Protein AF-A0A5B7C9L8-F1 (afdb_monomer_lite)

Sequence (318 aa):
QGFSAQNIRALCDVGNSTKKGFGAGYIGKKGIGFKSVFRVTDSPEIHSNGFHVKFDINAGQIGFVLPTIVPPCDIDLFGKLASVDSDQLDTNCWNTCIVLPFRSKLSERSAMNSIISMFSDLHPSLLLFLHRLQCIKFRNMLDNSLIIMRKEIVGDGITKVSLGEEKMTWFVASQKLQADVIRPDVQTTEISIAFTLQEFNGAYIPHLDQQPVFAFLPLRTYGLKFILQGDFVLPSSREEVDGDSPWNQWLLSQFPDLFVSAERSFCALSCFKENPGKAVAAFLSFVPLVREVHGFFSSLPRMIISKLRMSHCLLLEG

Foldseek 3Di:
DWDDPVCVVLLFDQQCDPPLDFAEQDDPNRSCVVVVLCVFAQWKWKAAPNQTWIFHPVPDDPPTTDTDHDDHDPQVVVVVLQDDPPPPPCPDRDRMDMDGDGDPVCVPPVNVVVVVVVVVPPDLCLCVPPPPDFKDWDADPVVRDIWIWGWDDPDLQWIWIDTPPDIWIKRKFKDKDQCCVPDVRYGIWMKMKIFTWDADPNDTAGDQDFDAEDCSGGADTFLASIYIYTVFDADPVSNDGDLVDPVNVVVLLCVLVRLVVSLVSQLPDPNCPVPSVVSNVRSCSRQGDLPSGDDSNSCNSVSNVVSQVVPPDDDPDD

pLDDT: mean 81.37, std 14.24, range [29.61, 96.88]

Organism: Davidia involucrata (NCBI:txid16924)

InterPro domains:
  IPR036890 Histidine kinase/HSP90-like ATPase superfamily [G3DSA:3.30.565.10] (1-123)
  IPR036890 Histidine kinase/HSP90-like ATPase superfamily [SSF55874] (2-117)
  IPR052957 Auxin-regulated embryogenesis mediator [PTHR32387] (1-317)

Secondary structure (DSSP, 8-state):
----HHHHHHHHSTT--S---SSB--TTTTS-TGGGGGGTBSS-EEEETTEEEEE-SSSS-TT--PEEE-PPP-HHHHHHHH--TT-TT-----SEEEE-PBPTTT-SHHHHHHHHHHHHT--GGGGTT-SS--EEEEE-TTT--EEEEEEEEEETTEEEEEETTEEEEEEEEEEEEE-TTT-TT-SEEEEEEEEEEEEETTEEEE-----EEEESEEEEE-S-SSEEE------TT-SS--TT-HHHHHHHHHHHHHHHHHHHHHHTSGGGTT-HHHHHHHHHTTPPPTTT--GGGTTHHHHHHHHHHHS--S----

Radius of gyration: 22.66 Å; chains: 1; bounding box: 52×44×74 Å

Structure (mmCIF, N/CA/C/O backbone):
data_AF-A0A5B7C9L8-F1
#
_entry.id   AF-A0A5B7C9L8-F1
#
loop_
_atom_site.group_PDB
_atom_site.id
_atom_site.type_symbol
_atom_site.label_atom_id
_atom_site.label_alt_id
_atom_site.label_comp_id
_atom_site.label_asym_id
_atom_site.label_entity_id
_atom_site.label_seq_id
_atom_site.pdbx_PDB_ins_code
_atom_site.Cartn_x
_atom_site.Cartn_y
_atom_site.Cartn_z
_atom_site.occupancy
_atom_site.B_iso_or_equiv
_atom_site.auth_seq_id
_atom_site.auth_comp_id
_atom_site.auth_asym_id
_atom_site.auth_atom_id
_atom_site.pdbx_PDB_model_num
ATOM 1 N N . GLN A 1 1 ? 16.876 -8.917 -3.491 1.00 73.81 1 GLN A N 1
ATOM 2 C CA . GLN A 1 1 ? 16.843 -10.001 -4.503 1.00 73.81 1 GLN A CA 1
ATOM 3 C C . GLN A 1 1 ? 16.890 -9.361 -5.877 1.00 73.81 1 GLN A C 1
ATOM 5 O O . GLN A 1 1 ? 16.221 -8.353 -6.064 1.00 73.81 1 GLN A O 1
ATOM 10 N N . GLY A 1 2 ? 17.702 -9.900 -6.786 1.00 82.62 2 GLY A N 1
ATOM 11 C CA . GLY A 1 2 ? 17.741 -9.460 -8.182 1.00 82.62 2 GLY A CA 1
ATOM 12 C C . GLY A 1 2 ? 16.798 -10.266 -9.076 1.00 82.62 2 GLY A C 1
ATOM 13 O O . GLY A 1 2 ? 16.171 -11.224 -8.618 1.00 82.62 2 GLY A O 1
ATOM 14 N N . PHE A 1 3 ? 16.711 -9.886 -10.347 1.00 86.12 3 PHE A N 1
ATOM 15 C CA . PHE A 1 3 ? 15.935 -10.591 -11.360 1.00 86.12 3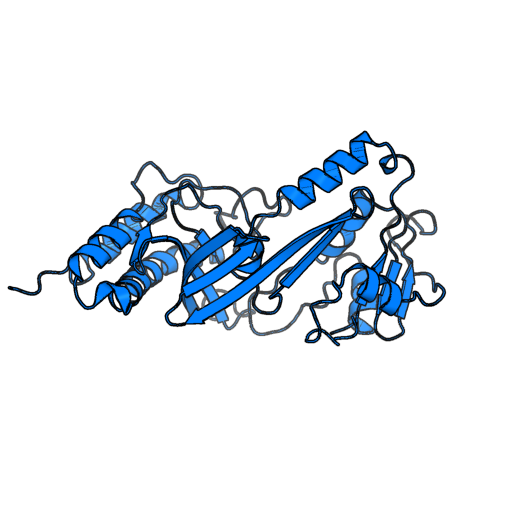 PHE A CA 1
ATOM 16 C C . PHE A 1 3 ? 16.523 -11.977 -11.646 1.00 86.12 3 PHE A C 1
ATOM 18 O O . PHE A 1 3 ? 17.737 -12.175 -11.706 1.00 86.12 3 PHE A O 1
ATOM 25 N N . SER A 1 4 ? 15.633 -12.947 -11.843 1.00 88.06 4 SER A N 1
ATOM 26 C CA . SER A 1 4 ? 15.954 -14.250 -12.428 1.00 88.06 4 SER A CA 1
ATOM 27 C C . SER A 1 4 ? 15.655 -14.260 -13.930 1.00 88.06 4 SER A C 1
ATOM 29 O O . SER A 1 4 ? 14.886 -13.433 -14.427 1.00 88.06 4 SER A O 1
ATOM 31 N N . ALA A 1 5 ? 16.165 -15.265 -14.648 1.00 85.31 5 ALA A N 1
ATOM 32 C CA . ALA A 1 5 ? 15.839 -15.472 -16.061 1.00 85.31 5 ALA A CA 1
ATOM 33 C C . ALA A 1 5 ? 14.322 -15.582 -16.311 1.00 85.31 5 ALA A C 1
ATOM 35 O O . ALA A 1 5 ? 13.818 -15.085 -17.315 1.00 85.31 5 ALA A O 1
ATOM 36 N N . GLN A 1 6 ? 13.576 -16.201 -15.387 1.00 83.25 6 GLN A N 1
ATOM 37 C CA . GLN A 1 6 ? 12.117 -16.277 -15.481 1.00 83.25 6 GLN A CA 1
ATOM 38 C C . GLN A 1 6 ? 11.476 -14.888 -15.373 1.00 83.25 6 GLN A C 1
ATOM 40 O O . GLN A 1 6 ? 10.573 -14.581 -16.147 1.00 83.25 6 GLN A O 1
ATOM 45 N N . ASN A 1 7 ? 11.965 -14.028 -14.468 1.00 83.62 7 ASN A N 1
ATOM 46 C CA . ASN A 1 7 ? 11.449 -12.663 -14.327 1.00 83.62 7 ASN A CA 1
ATOM 47 C C . ASN A 1 7 ? 11.675 -11.833 -15.591 1.00 83.62 7 ASN A C 1
ATOM 49 O O . ASN A 1 7 ? 10.756 -11.145 -16.021 1.00 83.62 7 ASN A O 1
ATOM 53 N N . ILE A 1 8 ? 12.862 -11.928 -16.202 1.00 82.25 8 ILE A N 1
ATOM 54 C CA . ILE A 1 8 ? 13.170 -11.219 -17.452 1.00 82.25 8 ILE A CA 1
ATOM 55 C C . ILE A 1 8 ? 12.251 -11.687 -18.588 1.00 82.25 8 ILE A C 1
ATOM 57 O O . ILE A 1 8 ? 11.684 -10.851 -19.287 1.00 82.25 8 ILE A O 1
ATOM 61 N N . ARG A 1 9 ? 12.018 -13.000 -18.734 1.00 79.25 9 ARG A N 1
ATOM 62 C CA . ARG A 1 9 ? 11.077 -13.525 -19.744 1.00 79.25 9 ARG A CA 1
ATOM 63 C C . ARG A 1 9 ? 9.657 -12.991 -19.546 1.00 79.25 9 ARG A C 1
ATOM 65 O O . ARG A 1 9 ? 9.056 -12.513 -20.498 1.00 79.25 9 ARG A O 1
ATOM 72 N N . ALA A 1 10 ? 9.156 -12.966 -18.311 1.00 77.56 10 ALA A N 1
ATOM 73 C CA . ALA A 1 10 ? 7.825 -12.422 -18.029 1.00 77.56 10 ALA A CA 1
ATOM 74 C C . ALA A 1 10 ? 7.684 -10.916 -18.291 1.00 77.56 10 ALA A C 1
ATOM 76 O O . ALA A 1 10 ? 6.571 -10.448 -18.510 1.00 77.56 10 ALA A O 1
ATOM 77 N N . LEU A 1 11 ? 8.775 -10.142 -18.281 1.00 76.06 11 LEU A N 1
ATOM 78 C CA . LEU A 1 11 ? 8.722 -8.744 -18.720 1.00 76.06 11 LEU A CA 1
ATOM 79 C C . LEU A 1 11 ? 8.528 -8.610 -20.236 1.00 76.06 11 LEU A C 1
ATOM 81 O O . LEU A 1 11 ? 7.930 -7.632 -20.682 1.00 76.06 11 LEU A O 1
ATOM 85 N N . CYS A 1 12 ? 9.018 -9.584 -21.006 1.00 70.25 12 CYS A N 1
ATOM 86 C CA . CYS A 1 12 ? 8.913 -9.615 -22.465 1.00 70.25 12 CYS A CA 1
ATOM 87 C C . CYS A 1 12 ? 7.528 -10.097 -22.929 1.00 70.25 12 CYS A C 1
ATOM 89 O O . CYS A 1 12 ? 7.045 -9.683 -23.982 1.00 70.25 12 CYS A O 1
ATOM 91 N N . ASP A 1 13 ? 6.867 -10.941 -22.133 1.00 64.88 13 ASP A N 1
ATOM 92 C CA . ASP A 1 13 ? 5.565 -11.508 -22.473 1.00 64.88 13 ASP A CA 1
ATOM 93 C C . ASP A 1 13 ? 4.413 -10.525 -22.202 1.00 64.88 13 ASP A C 1
ATOM 95 O O . ASP A 1 13 ? 4.201 -10.014 -21.096 1.00 64.88 13 ASP A O 1
ATOM 99 N N . VAL A 1 14 ? 3.568 -10.293 -23.207 1.00 53.78 14 VAL A N 1
ATOM 100 C CA . VAL A 1 14 ? 2.310 -9.566 -23.015 1.00 53.78 14 VAL A CA 1
ATOM 101 C C . VAL A 1 14 ? 1.311 -10.475 -22.293 1.00 53.78 14 VAL A C 1
ATOM 103 O O . VAL A 1 14 ? 0.757 -11.395 -22.878 1.00 53.78 14 VAL A O 1
ATOM 106 N N . GLY A 1 15 ? 1.058 -10.199 -21.009 1.00 48.59 15 GLY A N 1
ATOM 107 C CA . GLY A 1 15 ? -0.026 -10.834 -20.247 1.00 48.59 15 GLY A CA 1
ATOM 108 C C . GLY A 1 15 ? 0.375 -12.014 -19.351 1.00 48.59 15 GLY A C 1
ATOM 109 O O . GLY A 1 15 ? -0.497 -12.573 -18.689 1.00 48.59 15 GLY A O 1
ATOM 110 N N . ASN A 1 16 ? 1.665 -12.360 -19.246 1.00 45.03 16 ASN A N 1
ATOM 111 C CA . ASN A 1 16 ? 2.152 -13.384 -18.312 1.00 45.03 16 ASN A CA 1
ATOM 112 C C . ASN A 1 16 ? 2.981 -12.767 -17.174 1.00 45.03 16 ASN A C 1
ATOM 114 O O . ASN A 1 16 ? 4.110 -12.337 -17.355 1.00 45.03 16 ASN A O 1
ATOM 118 N N . SER A 1 17 ? 2.423 -12.755 -15.961 1.00 47.66 17 SER A N 1
ATOM 119 C CA . SER A 1 17 ? 3.158 -12.428 -14.732 1.00 47.66 17 SER A CA 1
ATOM 120 C C . SER A 1 17 ? 3.788 -13.693 -14.140 1.00 47.66 17 SER A C 1
ATOM 122 O O . SER A 1 17 ? 3.088 -14.686 -13.945 1.00 47.66 17 SER A O 1
ATOM 124 N N . THR A 1 18 ? 5.077 -13.660 -13.769 1.00 45.97 18 THR A N 1
ATOM 125 C CA . THR A 1 18 ? 5.741 -14.756 -13.021 1.00 45.97 18 THR A CA 1
ATOM 126 C C . THR A 1 18 ? 5.216 -14.939 -11.600 1.00 45.97 18 THR A C 1
ATOM 128 O O . THR A 1 18 ? 5.595 -15.890 -10.930 1.00 45.97 18 THR A O 1
ATOM 131 N N . LYS A 1 19 ? 4.333 -14.060 -11.111 1.00 50.62 19 LYS A N 1
ATOM 132 C CA . LYS A 1 19 ? 3.718 -14.188 -9.779 1.00 50.62 19 LYS A CA 1
ATOM 133 C C . LYS A 1 19 ? 2.527 -15.159 -9.756 1.00 50.62 19 LYS A C 1
ATOM 135 O O . LYS A 1 19 ? 1.613 -14.992 -8.956 1.00 50.62 19 LYS A O 1
ATOM 140 N N . LYS A 1 20 ? 2.526 -16.174 -10.626 1.00 42.56 20 LYS A N 1
ATOM 141 C CA . LYS A 1 20 ? 1.630 -17.337 -10.534 1.00 42.56 20 LYS A CA 1
ATOM 142 C C . LYS A 1 20 ? 2.209 -18.311 -9.496 1.00 42.56 20 LYS A C 1
ATOM 144 O O . LYS A 1 20 ? 2.759 -19.345 -9.853 1.00 42.56 20 LYS A O 1
ATOM 149 N N . GLY A 1 21 ? 2.178 -17.921 -8.224 1.00 41.84 21 GLY A N 1
ATOM 150 C CA . GLY A 1 21 ? 2.520 -18.786 -7.093 1.00 41.84 21 GLY A CA 1
ATOM 151 C C . GLY A 1 21 ? 1.255 -19.194 -6.345 1.00 41.84 21 GLY A C 1
ATOM 152 O O . GLY A 1 21 ? 0.317 -18.411 -6.257 1.00 41.84 21 GLY A O 1
ATOM 153 N N . PHE A 1 22 ? 1.215 -20.420 -5.834 1.00 38.38 22 PHE A N 1
ATOM 154 C CA . PHE A 1 22 ? 0.185 -20.890 -4.909 1.00 38.38 22 PHE A CA 1
ATOM 155 C C . PHE A 1 22 ? 0.429 -20.277 -3.517 1.00 38.38 22 PHE A C 1
ATOM 157 O O . PHE A 1 22 ? 1.564 -20.305 -3.043 1.00 38.38 22 PHE A O 1
ATOM 164 N N . GLY A 1 23 ? -0.613 -19.760 -2.850 1.00 47.38 23 GLY A N 1
ATOM 165 C CA . GLY A 1 23 ? -0.614 -19.640 -1.379 1.00 47.38 23 GLY A CA 1
ATOM 166 C C . GLY A 1 23 ? -1.127 -18.339 -0.748 1.00 47.38 23 GLY A C 1
ATOM 167 O O . GLY A 1 23 ? -1.731 -18.417 0.321 1.00 47.38 23 GLY A O 1
ATOM 168 N N . ALA A 1 24 ? -0.942 -17.164 -1.362 1.00 43.94 24 ALA A N 1
ATOM 169 C CA . ALA A 1 24 ? -1.387 -15.890 -0.773 1.00 43.94 24 ALA A CA 1
ATOM 170 C C . ALA A 1 24 ? -1.583 -14.785 -1.824 1.00 43.94 24 ALA A C 1
ATOM 172 O O . ALA A 1 24 ? -0.842 -14.742 -2.799 1.00 43.94 24 ALA A O 1
ATOM 173 N N . GLY A 1 25 ? -2.555 -13.888 -1.630 1.00 47.12 25 GLY A N 1
ATOM 174 C CA . GLY A 1 25 ? -2.879 -12.772 -2.534 1.00 47.12 25 GLY A CA 1
ATOM 175 C C . GLY A 1 25 ? -1.658 -12.026 -3.097 1.00 47.12 25 GLY A C 1
ATOM 176 O O . GLY A 1 25 ? -0.890 -11.409 -2.358 1.00 47.12 25 GLY A O 1
ATOM 177 N N . TYR A 1 26 ? -1.443 -12.090 -4.418 1.00 53.12 26 TYR A N 1
ATOM 178 C CA . TYR A 1 26 ? -0.263 -11.507 -5.072 1.00 53.12 26 TYR A CA 1
ATOM 179 C C . TYR A 1 26 ? -0.558 -10.164 -5.748 1.00 53.12 26 TYR A C 1
ATOM 181 O O . TYR A 1 26 ? -1.357 -10.062 -6.681 1.00 53.12 26 TYR A O 1
ATOM 189 N N . ILE A 1 27 ? 0.249 -9.154 -5.414 1.00 47.88 27 ILE A N 1
ATOM 190 C CA . ILE A 1 27 ? 0.334 -7.888 -6.156 1.00 47.88 27 ILE A CA 1
ATOM 191 C C . ILE A 1 27 ? 0.903 -8.135 -7.559 1.00 47.88 27 ILE A C 1
ATOM 193 O O . ILE A 1 27 ? 2.068 -8.522 -7.700 1.00 47.88 27 ILE A O 1
ATOM 197 N N . GLY A 1 28 ? 0.149 -7.798 -8.610 1.00 48.44 28 GLY A N 1
ATOM 198 C CA . GLY A 1 28 ? 0.668 -7.738 -9.987 1.00 48.44 28 GLY A CA 1
ATOM 199 C C . GLY A 1 28 ? 0.364 -8.954 -10.871 1.00 48.44 28 GLY A C 1
ATOM 200 O O . GLY A 1 28 ? 1.138 -9.245 -11.786 1.00 48.44 28 GLY A O 1
ATOM 201 N N . LYS A 1 29 ? -0.771 -9.635 -10.653 1.00 48.22 29 LYS A N 1
ATOM 202 C CA . LYS A 1 29 ? -1.264 -10.759 -11.482 1.00 48.22 29 LYS A CA 1
ATOM 203 C C . LYS A 1 29 ? -1.367 -10.419 -12.984 1.00 48.22 29 LYS A C 1
ATOM 205 O O . LYS A 1 29 ? -1.147 -11.289 -13.816 1.00 48.22 29 LYS A O 1
ATOM 210 N N . LYS A 1 30 ? -1.624 -9.148 -13.332 1.00 51.81 30 LYS A N 1
ATOM 211 C CA . LYS A 1 30 ? -1.833 -8.675 -14.718 1.00 51.81 30 LYS A CA 1
ATOM 212 C C . LYS A 1 30 ? -0.548 -8.410 -15.530 1.00 51.81 30 LYS A C 1
ATOM 214 O O . LYS A 1 30 ? -0.645 -8.192 -16.729 1.00 51.81 30 LYS A O 1
ATOM 219 N N . GLY A 1 31 ? 0.641 -8.359 -14.914 1.00 56.09 31 GLY A N 1
ATOM 220 C CA . GLY A 1 31 ? 1.900 -8.093 -15.647 1.00 56.09 31 GLY A CA 1
ATOM 221 C C . GLY A 1 31 ? 2.026 -6.683 -16.263 1.00 56.09 31 GLY A C 1
ATOM 222 O O . GLY A 1 31 ? 2.928 -6.423 -17.049 1.00 56.09 31 GLY A O 1
ATOM 223 N N . ILE A 1 32 ? 1.134 -5.753 -15.905 1.00 61.72 32 ILE A N 1
ATOM 224 C CA . ILE A 1 32 ? 1.104 -4.376 -16.435 1.00 61.72 32 ILE A CA 1
ATOM 225 C C . ILE A 1 32 ? 1.972 -3.388 -15.646 1.00 61.72 32 ILE A C 1
ATOM 227 O O . ILE A 1 32 ? 2.218 -2.286 -16.116 1.00 61.72 32 ILE A O 1
ATOM 231 N N . GLY A 1 33 ? 2.430 -3.771 -14.448 1.00 71.56 33 GLY A N 1
ATOM 232 C CA . GLY A 1 33 ? 3.091 -2.856 -13.514 1.00 71.56 33 GLY A CA 1
ATOM 233 C C . GLY A 1 33 ? 4.377 -2.253 -14.073 1.00 71.56 33 GLY A C 1
ATOM 234 O O . GLY A 1 33 ? 4.525 -1.043 -14.050 1.00 71.56 33 GLY A O 1
ATOM 235 N N . PHE A 1 34 ? 5.265 -3.076 -14.639 1.00 78.56 34 PHE A N 1
ATOM 236 C CA . PHE A 1 34 ? 6.492 -2.570 -15.261 1.00 78.56 34 PHE A CA 1
ATOM 237 C C . PHE A 1 34 ? 6.196 -1.705 -16.491 1.00 78.56 34 PHE A C 1
ATOM 239 O O . PHE A 1 34 ? 6.879 -0.722 -16.726 1.00 78.56 34 PHE A O 1
ATOM 246 N N . LYS A 1 35 ? 5.133 -2.000 -17.246 1.00 78.75 35 LYS A N 1
ATOM 247 C CA . LYS A 1 35 ? 4.807 -1.269 -18.480 1.00 78.75 35 LYS A CA 1
ATOM 248 C C . LYS A 1 35 ? 4.433 0.197 -18.240 1.00 78.75 35 LYS A C 1
ATOM 250 O O . LYS A 1 35 ? 4.470 0.985 -19.179 1.00 78.75 35 LYS A O 1
ATOM 255 N N . SER A 1 36 ? 4.104 0.590 -17.008 1.00 82.00 36 SER A N 1
ATOM 256 C CA . SER A 1 36 ? 3.856 1.996 -16.681 1.00 82.00 36 SER A CA 1
ATOM 257 C C . SER A 1 36 ? 5.097 2.875 -16.861 1.00 82.00 36 SER A C 1
ATOM 259 O O . SER A 1 36 ? 4.935 4.064 -17.130 1.00 82.00 36 SER A O 1
ATOM 261 N N . VAL A 1 37 ? 6.315 2.311 -16.802 1.00 85.88 37 VAL A N 1
ATOM 262 C CA . VAL A 1 37 ? 7.559 3.072 -17.020 1.00 85.8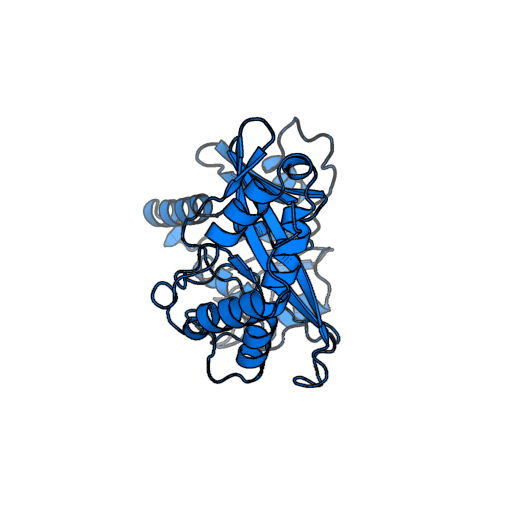8 37 VAL A CA 1
ATOM 263 C C . VAL A 1 37 ? 7.625 3.669 -18.425 1.00 85.88 37 VAL A C 1
ATOM 265 O O . VAL A 1 37 ? 8.193 4.743 -18.607 1.00 85.88 37 VAL A O 1
ATOM 268 N N . PHE A 1 38 ? 6.954 3.054 -19.407 1.00 84.44 38 PHE A N 1
ATOM 269 C CA . PHE A 1 38 ? 6.891 3.591 -20.764 1.00 84.44 38 PHE A CA 1
ATOM 270 C C . PHE A 1 38 ? 6.134 4.923 -20.853 1.00 84.44 38 PHE A C 1
ATOM 272 O O . PHE A 1 38 ? 6.225 5.606 -21.867 1.00 84.44 38 PHE A O 1
ATOM 279 N N . ARG A 1 39 ? 5.424 5.352 -19.797 1.00 83.62 39 ARG A N 1
ATOM 280 C CA . ARG A 1 39 ? 4.879 6.717 -19.720 1.00 83.62 39 ARG A CA 1
ATOM 281 C C . ARG A 1 39 ? 5.975 7.782 -19.645 1.00 83.62 39 ARG A C 1
ATOM 283 O O . ARG A 1 39 ? 5.752 8.888 -20.123 1.00 83.62 39 ARG A O 1
ATOM 290 N N . VAL A 1 40 ? 7.133 7.460 -19.059 1.00 85.19 40 VAL A N 1
ATOM 291 C CA . VAL A 1 40 ? 8.218 8.428 -18.806 1.00 85.19 40 VAL A CA 1
ATOM 292 C C . VAL A 1 40 ? 9.469 8.191 -19.649 1.00 85.19 40 VAL A C 1
ATOM 294 O O . VAL A 1 40 ? 10.247 9.117 -19.858 1.00 85.19 40 VAL A O 1
ATOM 297 N N . THR A 1 41 ? 9.651 6.983 -20.178 1.00 89.38 41 THR A N 1
ATOM 298 C CA . THR A 1 41 ? 10.800 6.608 -21.012 1.00 89.38 41 THR A CA 1
ATOM 299 C C . THR A 1 41 ? 10.354 5.828 -22.250 1.00 89.38 41 THR A C 1
ATOM 301 O O . THR A 1 41 ? 9.302 5.192 -22.236 1.00 89.38 41 THR A O 1
ATOM 304 N N . ASP A 1 42 ? 11.127 5.895 -23.332 1.00 88.31 42 ASP A N 1
ATOM 305 C CA . ASP A 1 42 ? 10.958 5.032 -24.514 1.00 88.31 42 ASP A CA 1
ATOM 306 C C . ASP A 1 42 ? 11.861 3.790 -24.462 1.00 88.31 42 ASP A C 1
ATOM 308 O O . ASP A 1 42 ? 11.649 2.833 -25.206 1.00 88.31 42 ASP A O 1
ATOM 312 N N . SER A 1 43 ? 12.854 3.792 -23.571 1.00 90.38 43 SER A N 1
ATOM 313 C CA . SER A 1 43 ? 13.936 2.812 -23.560 1.00 90.38 43 SER A CA 1
ATOM 314 C C . SER A 1 43 ? 14.418 2.484 -22.135 1.00 90.38 43 SER A C 1
ATOM 316 O O . SER A 1 43 ? 15.569 2.777 -21.804 1.00 90.38 43 SER A O 1
ATOM 318 N N . PRO A 1 44 ? 13.565 1.920 -21.255 1.00 92.56 44 PRO A N 1
ATOM 319 C CA . PRO A 1 44 ? 13.979 1.498 -19.922 1.00 92.56 44 PRO A CA 1
ATOM 320 C C . PRO A 1 44 ? 15.062 0.415 -19.988 1.00 92.56 44 PRO A C 1
ATOM 322 O O . PRO A 1 44 ? 14.972 -0.528 -20.781 1.00 92.56 44 PRO A O 1
ATOM 325 N N . GLU A 1 45 ? 16.040 0.516 -19.095 1.00 93.44 45 GLU A N 1
ATOM 326 C CA . GLU A 1 45 ? 17.122 -0.453 -18.925 1.00 93.44 45 GLU A CA 1
ATOM 327 C C . GLU A 1 45 ? 17.008 -1.144 -17.564 1.00 93.44 45 GLU A C 1
ATOM 329 O O . GLU A 1 45 ? 16.616 -0.536 -16.567 1.00 93.44 45 GLU A O 1
ATOM 334 N N . ILE A 1 46 ? 17.339 -2.432 -17.516 1.00 92.69 46 ILE A N 1
ATOM 335 C CA . ILE A 1 46 ? 17.373 -3.240 -16.297 1.00 92.69 46 ILE A CA 1
ATOM 336 C C . ILE A 1 46 ? 18.760 -3.857 -16.169 1.00 92.69 46 ILE A C 1
ATOM 338 O O . ILE A 1 46 ? 19.200 -4.605 -17.044 1.00 92.69 46 ILE A O 1
ATOM 342 N N . HIS A 1 47 ? 19.404 -3.590 -15.036 1.00 92.38 47 HIS A N 1
ATOM 343 C CA . HIS A 1 47 ? 20.696 -4.145 -14.654 1.00 92.38 47 HIS A CA 1
ATOM 344 C C . HIS A 1 47 ? 20.529 -4.919 -13.349 1.00 92.38 47 HIS A C 1
ATOM 346 O O . HIS A 1 47 ? 20.300 -4.333 -12.292 1.00 92.38 47 HIS A O 1
ATOM 352 N N . SER A 1 48 ? 20.584 -6.247 -13.404 1.00 91.19 48 SER A N 1
ATOM 353 C CA . SER A 1 48 ? 20.367 -7.086 -12.225 1.00 91.19 48 SER A CA 1
ATOM 354 C C . SER A 1 48 ? 20.945 -8.481 -12.397 1.00 91.19 48 SER A C 1
ATOM 356 O O . SER A 1 48 ? 20.654 -9.130 -13.393 1.00 91.19 48 SER A O 1
ATOM 358 N N . ASN A 1 49 ? 21.714 -8.973 -11.417 1.00 86.88 49 ASN A N 1
ATOM 359 C CA . ASN A 1 49 ? 22.266 -10.338 -11.414 1.00 86.88 49 ASN A CA 1
ATOM 360 C C . ASN A 1 49 ? 22.931 -10.751 -12.754 1.00 86.88 49 ASN A C 1
ATOM 362 O O . ASN A 1 49 ? 22.720 -11.862 -13.237 1.00 86.88 49 ASN A O 1
ATOM 366 N N . GLY A 1 50 ? 23.687 -9.847 -13.387 1.00 85.81 50 GLY A N 1
ATOM 367 C CA . GLY A 1 50 ? 24.341 -10.081 -14.684 1.00 85.81 50 GLY A CA 1
ATOM 368 C C . GLY A 1 50 ? 23.442 -9.923 -15.919 1.00 85.81 50 GLY A C 1
ATOM 369 O O . GLY A 1 50 ? 23.939 -9.949 -17.042 1.00 85.81 50 GLY A O 1
ATOM 370 N N . PHE A 1 51 ? 22.134 -9.714 -15.748 1.00 89.62 51 PHE A N 1
ATOM 371 C CA . PHE A 1 51 ? 21.258 -9.270 -16.830 1.00 89.62 51 PHE A CA 1
ATOM 372 C C . PHE A 1 51 ? 21.424 -7.765 -17.029 1.00 89.62 51 PHE A C 1
ATOM 374 O O . PHE A 1 51 ? 21.171 -6.999 -16.101 1.00 89.62 51 PHE A O 1
ATOM 381 N N . HIS A 1 52 ? 21.810 -7.353 -18.235 1.00 93.06 52 HIS A N 1
ATOM 382 C CA . HIS A 1 52 ? 21.906 -5.954 -18.652 1.00 93.06 52 HIS A CA 1
ATOM 383 C C . HIS A 1 52 ? 21.148 -5.796 -19.965 1.00 93.06 52 HIS A C 1
ATOM 385 O O . HIS A 1 52 ? 21.647 -6.144 -21.037 1.00 93.06 52 HIS A O 1
ATOM 391 N N . VAL A 1 53 ? 19.891 -5.369 -19.859 1.00 92.06 53 VAL A N 1
ATOM 392 C CA . VAL A 1 53 ? 18.952 -5.356 -20.985 1.00 92.06 53 VAL A CA 1
ATOM 393 C C . VAL A 1 53 ? 18.218 -4.031 -21.089 1.00 92.06 53 VAL A C 1
ATOM 395 O O . VAL A 1 53 ? 17.820 -3.456 -20.082 1.00 92.06 53 VAL A O 1
ATOM 398 N N . LYS A 1 54 ? 17.983 -3.587 -22.320 1.00 91.75 54 LYS A N 1
ATOM 399 C CA . LYS A 1 54 ? 17.191 -2.405 -22.662 1.00 91.75 54 LYS A CA 1
ATOM 400 C C . LYS A 1 54 ? 15.964 -2.812 -23.461 1.00 91.75 54 LYS A C 1
ATOM 402 O O . LYS A 1 54 ? 16.072 -3.621 -24.379 1.00 91.75 54 LYS A O 1
ATOM 407 N N . PHE A 1 55 ? 14.816 -2.233 -23.134 1.00 88.06 55 PHE A N 1
ATOM 408 C CA . PHE A 1 55 ? 13.559 -2.451 -23.845 1.00 88.06 55 PHE A CA 1
ATOM 409 C C . PHE A 1 55 ? 13.226 -1.213 -24.674 1.00 88.06 55 PHE A C 1
ATOM 411 O O . PHE A 1 55 ? 12.664 -0.264 -24.148 1.00 88.06 55 PHE A O 1
ATOM 418 N N . ASP A 1 56 ? 13.577 -1.202 -25.956 1.00 85.00 56 ASP A N 1
ATOM 419 C CA . ASP A 1 56 ? 13.345 -0.049 -26.831 1.00 85.00 56 ASP A CA 1
ATOM 420 C C . ASP A 1 56 ? 12.050 -0.223 -27.635 1.00 85.00 56 ASP A C 1
ATOM 422 O O . ASP A 1 56 ? 11.925 -1.154 -28.436 1.00 85.00 56 ASP A O 1
ATOM 426 N N . ILE A 1 57 ? 11.079 0.671 -27.428 1.00 80.12 57 ILE A N 1
ATOM 427 C CA . ILE A 1 57 ? 9.796 0.609 -28.144 1.00 80.12 57 ILE A CA 1
ATOM 428 C C . ILE A 1 57 ? 9.920 0.958 -29.631 1.00 80.12 57 ILE A C 1
ATOM 430 O O . ILE A 1 57 ? 9.069 0.549 -30.415 1.00 80.12 57 ILE A O 1
ATOM 434 N N . ASN A 1 58 ? 10.960 1.697 -30.022 1.00 77.06 58 ASN A N 1
ATOM 435 C CA . ASN A 1 58 ? 11.177 2.123 -31.404 1.00 77.06 58 ASN A CA 1
ATOM 436 C C . ASN A 1 58 ? 11.918 1.057 -32.222 1.00 77.06 58 ASN A C 1
ATOM 438 O O . ASN A 1 58 ? 11.876 1.083 -33.449 1.00 77.06 58 ASN A O 1
ATOM 442 N N . ALA A 1 59 ? 12.590 0.118 -31.549 1.00 67.69 59 ALA A N 1
ATOM 443 C CA . ALA A 1 59 ? 13.308 -0.988 -32.181 1.00 67.69 59 ALA A CA 1
ATOM 444 C C . ALA A 1 59 ? 12.437 -2.246 -32.392 1.00 67.69 59 ALA A C 1
ATOM 446 O O . ALA A 1 59 ? 12.876 -3.194 -33.043 1.00 67.69 59 ALA A O 1
ATOM 447 N N . GLY A 1 60 ? 11.227 -2.286 -31.821 1.00 59.38 60 GLY A N 1
ATOM 448 C CA . GLY A 1 60 ? 10.327 -3.443 -31.865 1.00 59.38 60 GLY A CA 1
ATOM 449 C C . GLY A 1 60 ? 9.367 -3.461 -33.062 1.00 59.38 60 GLY A C 1
ATOM 450 O O . GLY A 1 60 ? 9.028 -2.429 -33.636 1.00 59.38 60 GLY A O 1
ATOM 451 N N . GLN A 1 61 ? 8.871 -4.653 -33.412 1.00 53.69 61 GLN A N 1
ATOM 452 C CA . GLN A 1 61 ? 7.691 -4.808 -34.272 1.00 53.69 61 GLN A CA 1
ATOM 453 C C . GLN A 1 61 ? 6.408 -4.559 -33.461 1.00 53.69 61 GLN A C 1
ATOM 455 O O . GLN A 1 61 ? 6.377 -4.766 -32.246 1.00 53.69 61 GLN A O 1
ATOM 460 N N . ILE A 1 62 ? 5.337 -4.124 -34.136 1.00 55.44 62 ILE A N 1
ATOM 461 C CA . ILE A 1 62 ? 4.038 -3.782 -33.529 1.00 55.44 62 ILE A CA 1
ATOM 462 C C . ILE A 1 62 ? 3.602 -4.877 -32.537 1.00 55.44 62 ILE A C 1
ATOM 464 O O . ILE A 1 62 ? 3.333 -6.010 -32.926 1.00 55.44 62 ILE A O 1
ATOM 468 N N . GLY A 1 63 ? 3.516 -4.523 -31.251 1.00 53.88 63 GLY A N 1
ATOM 469 C CA . GLY A 1 63 ? 2.984 -5.389 -30.192 1.00 53.88 63 GLY A CA 1
ATOM 470 C C . GLY A 1 63 ? 4.009 -6.147 -29.336 1.00 53.88 63 GLY A C 1
ATOM 471 O O . GLY A 1 63 ? 3.604 -6.685 -28.305 1.00 53.88 63 GLY A O 1
ATOM 472 N N . PHE A 1 64 ? 5.307 -6.145 -29.678 1.00 59.94 64 PHE A N 1
ATOM 473 C CA . PHE A 1 64 ? 6.355 -6.838 -28.907 1.00 59.94 64 PHE A CA 1
ATOM 474 C C . PHE A 1 64 ? 7.590 -5.955 -28.681 1.00 59.94 64 PHE A C 1
ATOM 476 O O . PHE A 1 64 ? 8.190 -5.455 -29.629 1.00 59.94 64 PHE A O 1
ATOM 483 N N . VAL A 1 65 ? 8.006 -5.803 -27.418 1.00 66.88 65 VAL A N 1
ATOM 484 C CA . VAL A 1 65 ? 9.261 -5.122 -27.058 1.00 66.88 65 VAL A CA 1
ATOM 485 C C . VAL A 1 65 ? 10.287 -6.186 -26.681 1.00 66.88 65 VAL A C 1
ATOM 487 O O . VAL A 1 65 ? 10.218 -6.761 -25.595 1.00 66.88 65 VAL A O 1
ATOM 490 N N . LEU A 1 66 ? 11.210 -6.484 -27.598 1.00 73.25 66 LEU A N 1
ATOM 491 C CA . LEU A 1 66 ? 12.280 -7.453 -27.367 1.00 73.25 66 LEU A CA 1
ATOM 492 C C . LEU A 1 66 ? 13.454 -6.768 -26.643 1.00 73.25 66 LEU A C 1
ATOM 494 O O . LEU A 1 66 ? 13.870 -5.689 -27.069 1.00 73.25 66 LEU A O 1
ATOM 498 N N . PRO A 1 67 ? 14.009 -7.361 -25.571 1.00 83.62 67 PRO A N 1
ATOM 499 C CA . PRO A 1 67 ? 15.161 -6.787 -24.895 1.00 83.62 67 PRO A CA 1
ATOM 500 C C . PRO A 1 67 ? 16.422 -6.887 -25.761 1.00 83.62 67 PRO A C 1
ATOM 502 O O . PRO A 1 67 ? 16.748 -7.951 -26.287 1.00 83.62 67 PRO A O 1
ATOM 505 N N . THR A 1 68 ? 17.179 -5.797 -25.840 1.00 88.50 68 THR A N 1
ATOM 506 C CA . THR A 1 68 ? 18.535 -5.765 -26.406 1.00 88.50 68 THR A CA 1
ATOM 507 C C . THR A 1 68 ? 19.569 -5.767 -25.288 1.00 88.50 68 THR A C 1
ATOM 509 O O . THR A 1 68 ? 19.376 -5.083 -24.283 1.00 88.50 68 THR A O 1
ATOM 512 N N . ILE A 1 69 ? 20.673 -6.494 -25.459 1.00 90.62 69 ILE A N 1
ATOM 513 C CA . ILE A 1 69 ? 21.779 -6.500 -24.490 1.00 90.62 69 ILE A CA 1
ATOM 514 C C . ILE A 1 69 ? 22.492 -5.144 -24.530 1.00 90.62 69 ILE A C 1
ATOM 516 O O . ILE A 1 69 ? 22.784 -4.628 -25.608 1.00 90.62 69 ILE A O 1
ATOM 520 N N . VAL A 1 70 ? 22.777 -4.585 -23.355 1.00 92.88 70 VAL A N 1
ATOM 521 C CA . VAL A 1 70 ? 23.533 -3.335 -23.185 1.00 92.88 70 VAL A CA 1
ATOM 522 C C . VAL A 1 70 ? 24.748 -3.553 -22.279 1.00 92.88 70 VAL A C 1
ATOM 524 O O . VAL A 1 70 ? 24.785 -4.546 -21.546 1.00 92.88 70 VAL A O 1
ATOM 527 N N . PRO A 1 71 ? 25.758 -2.663 -22.317 1.00 92.62 71 PRO A N 1
ATOM 528 C CA . PRO A 1 71 ? 26.884 -2.733 -21.396 1.00 92.62 71 PRO A CA 1
ATOM 529 C C . PRO A 1 71 ? 26.441 -2.710 -19.920 1.00 92.62 71 PRO A C 1
ATOM 531 O O . PRO A 1 71 ? 25.389 -2.148 -19.596 1.00 92.62 71 PRO A O 1
ATOM 534 N N . PRO A 1 72 ? 27.234 -3.299 -19.008 1.00 88.06 72 PRO A N 1
ATOM 535 C CA . PRO A 1 72 ? 26.974 -3.213 -17.577 1.00 88.06 72 PRO A CA 1
ATOM 536 C C . PRO A 1 72 ? 26.887 -1.763 -17.090 1.00 88.06 72 PRO A C 1
ATOM 538 O O . PRO A 1 72 ? 27.652 -0.900 -17.515 1.00 88.06 72 PRO A O 1
ATOM 541 N N . CYS A 1 73 ? 25.961 -1.521 -16.167 1.00 85.38 73 CYS A N 1
ATOM 542 C CA . CYS A 1 73 ? 25.801 -0.249 -15.472 1.00 85.38 73 CYS A CA 1
ATOM 543 C C . CYS A 1 73 ? 26.506 -0.337 -14.115 1.00 85.38 73 CYS A C 1
ATOM 545 O O . CYS A 1 73 ? 26.395 -1.363 -13.439 1.00 85.38 73 CYS A O 1
ATOM 547 N N . ASP A 1 74 ? 27.210 0.724 -13.719 1.00 83.56 74 ASP A N 1
ATOM 548 C CA . ASP A 1 74 ? 27.845 0.815 -12.404 1.00 83.56 74 ASP A CA 1
ATOM 549 C C . ASP A 1 74 ? 26.783 1.084 -11.327 1.00 83.56 74 ASP A C 1
ATOM 551 O O . ASP A 1 74 ? 26.435 2.224 -11.015 1.00 83.56 74 ASP A O 1
ATOM 555 N N . ILE A 1 75 ? 26.218 0.001 -10.791 1.00 83.00 75 ILE A N 1
ATOM 556 C CA . ILE A 1 75 ? 25.193 0.052 -9.744 1.00 83.00 75 ILE A CA 1
ATOM 557 C C . ILE A 1 75 ? 25.770 0.640 -8.447 1.00 83.00 75 ILE A C 1
ATOM 559 O O . ILE A 1 75 ? 25.055 1.337 -7.723 1.00 83.00 75 ILE A O 1
ATOM 563 N N . ASP A 1 76 ? 27.056 0.411 -8.173 1.00 80.31 76 ASP A N 1
ATOM 564 C CA . ASP A 1 76 ? 27.715 0.879 -6.954 1.00 80.31 76 ASP A CA 1
ATOM 565 C C . ASP A 1 76 ? 27.849 2.404 -6.951 1.00 80.31 76 ASP A C 1
ATOM 567 O O . ASP A 1 76 ? 27.683 3.039 -5.908 1.00 80.31 76 ASP A O 1
ATOM 571 N N . LEU A 1 77 ? 28.084 3.015 -8.117 1.00 81.81 77 LEU A N 1
ATOM 572 C CA . LEU A 1 77 ? 28.073 4.469 -8.270 1.00 81.81 77 LEU A CA 1
ATOM 573 C C . LEU A 1 77 ? 26.708 5.069 -7.901 1.00 81.81 77 LEU A C 1
ATOM 575 O O . LEU A 1 77 ? 26.652 6.020 -7.122 1.00 81.81 77 LEU A O 1
ATOM 579 N N . PHE A 1 78 ? 25.603 4.502 -8.394 1.00 80.62 78 PHE A N 1
ATOM 580 C CA . PHE A 1 78 ? 24.259 4.981 -8.043 1.00 80.62 78 PHE A CA 1
ATOM 581 C C . PHE A 1 78 ? 23.912 4.737 -6.572 1.00 80.62 78 PHE A C 1
ATOM 583 O O . PHE A 1 78 ? 23.285 5.593 -5.946 1.00 80.62 78 PHE A O 1
ATOM 590 N N . GLY A 1 79 ? 24.362 3.615 -6.004 1.00 77.81 79 GLY A N 1
ATOM 591 C CA . GLY A 1 79 ? 24.230 3.336 -4.575 1.00 77.81 79 GLY A CA 1
ATOM 592 C C . GLY A 1 79 ? 24.912 4.407 -3.721 1.00 77.81 79 GLY A C 1
ATOM 593 O O . GLY A 1 79 ? 24.289 4.943 -2.806 1.00 77.81 79 GLY A O 1
ATOM 594 N N . LYS A 1 80 ? 26.146 4.792 -4.081 1.00 79.50 80 LYS A N 1
ATOM 595 C CA . LYS A 1 80 ? 26.906 5.856 -3.401 1.00 79.50 80 LYS A CA 1
ATOM 596 C C . LYS A 1 80 ? 26.219 7.217 -3.483 1.00 79.50 80 LYS A C 1
ATOM 598 O O . LYS A 1 80 ? 26.188 7.943 -2.496 1.00 79.50 80 LYS A O 1
ATOM 603 N N . LEU A 1 81 ? 25.635 7.555 -4.634 1.00 79.50 81 LEU A N 1
ATOM 604 C CA . LEU A 1 81 ? 24.900 8.815 -4.815 1.00 79.50 81 LEU A CA 1
ATOM 605 C C . LEU A 1 81 ? 23.629 8.898 -3.956 1.00 79.50 81 LEU A C 1
ATOM 607 O O . LEU A 1 81 ? 23.188 9.994 -3.614 1.00 79.50 81 LEU A O 1
ATOM 611 N N . ALA A 1 82 ? 23.029 7.754 -3.629 1.00 74.81 82 ALA A N 1
ATOM 612 C CA . ALA A 1 82 ? 21.830 7.676 -2.801 1.00 74.81 82 ALA A CA 1
ATOM 613 C C . ALA A 1 82 ? 22.119 7.501 -1.298 1.00 74.81 82 ALA A C 1
ATOM 615 O O . ALA A 1 82 ? 21.203 7.648 -0.485 1.00 74.81 82 ALA A O 1
ATOM 616 N N . SER A 1 83 ? 23.356 7.169 -0.920 1.00 71.88 83 SER A N 1
ATOM 617 C CA . SER A 1 83 ? 23.797 7.053 0.474 1.00 71.88 83 SER A CA 1
ATOM 618 C C . SER A 1 83 ? 24.323 8.379 1.027 1.00 71.88 83 SER A C 1
ATOM 620 O O . SER A 1 83 ? 24.917 9.171 0.302 1.00 71.88 83 SER A O 1
ATOM 622 N N . VAL A 1 84 ? 24.142 8.595 2.331 1.00 64.25 84 VAL A N 1
ATOM 623 C CA . VAL A 1 84 ? 24.797 9.672 3.093 1.00 64.25 84 VAL A CA 1
ATOM 624 C C . VAL A 1 84 ? 25.957 9.063 3.877 1.00 64.25 84 VAL A C 1
ATOM 626 O O . VAL A 1 84 ? 25.821 7.943 4.370 1.00 64.25 84 VAL A O 1
ATOM 629 N N . ASP A 1 85 ? 27.054 9.805 4.056 1.00 56.16 85 ASP A N 1
ATOM 630 C CA . ASP A 1 85 ? 28.256 9.390 4.809 1.00 56.16 85 ASP A CA 1
ATOM 631 C C . ASP A 1 85 ? 27.977 8.865 6.240 1.00 56.16 85 ASP A C 1
ATOM 633 O O . ASP A 1 85 ? 28.823 8.193 6.830 1.00 56.16 85 ASP A O 1
ATOM 637 N N . SER A 1 86 ? 26.796 9.130 6.816 1.00 52.09 86 SER A N 1
ATOM 638 C CA . SER A 1 86 ? 26.396 8.665 8.152 1.00 52.09 86 SER A CA 1
ATOM 639 C C . SER A 1 86 ? 25.760 7.265 8.198 1.00 52.09 86 SER A C 1
ATOM 641 O O . SER A 1 86 ? 25.586 6.724 9.288 1.00 52.09 86 SER A O 1
ATOM 643 N N . ASP A 1 87 ? 25.426 6.648 7.060 1.00 54.19 87 ASP A N 1
ATOM 644 C CA . ASP A 1 87 ? 24.801 5.316 6.997 1.00 54.19 87 ASP A CA 1
ATOM 645 C C . ASP A 1 87 ? 25.863 4.192 6.932 1.00 54.19 87 ASP A C 1
ATOM 647 O O . ASP A 1 87 ? 25.901 3.392 5.999 1.00 54.19 87 ASP A O 1
ATOM 651 N N . GLN A 1 88 ? 26.727 4.076 7.951 1.00 48.69 88 GLN A N 1
ATOM 652 C CA . GLN A 1 88 ? 27.728 2.988 8.034 1.00 48.69 88 GLN A CA 1
ATOM 653 C C . GLN A 1 88 ? 27.114 1.570 8.145 1.00 48.69 88 GLN A C 1
ATOM 655 O O . GLN A 1 88 ? 27.835 0.577 8.074 1.00 48.69 88 GLN A O 1
ATOM 660 N N . LEU A 1 89 ? 25.789 1.456 8.296 1.00 48.00 89 LEU A N 1
ATOM 661 C CA . LEU A 1 89 ? 25.062 0.186 8.425 1.00 48.00 89 LEU A CA 1
ATOM 662 C C . LEU A 1 89 ? 24.477 -0.370 7.114 1.00 48.00 89 LEU A C 1
ATOM 664 O O . LEU A 1 89 ? 24.069 -1.529 7.098 1.00 48.00 89 LEU A O 1
ATOM 668 N N . ASP A 1 90 ? 24.449 0.395 6.018 1.00 51.16 90 ASP A N 1
ATOM 669 C CA . ASP A 1 90 ? 23.864 -0.039 4.736 1.00 51.16 90 ASP A CA 1
ATOM 670 C C . ASP A 1 90 ? 24.968 -0.378 3.708 1.00 51.16 90 ASP A C 1
ATOM 672 O O . ASP A 1 90 ? 25.002 0.140 2.597 1.00 51.16 90 ASP A O 1
ATOM 676 N N . THR A 1 91 ? 25.863 -1.317 4.031 1.00 49.94 91 THR A N 1
ATOM 677 C CA . THR A 1 91 ? 26.810 -1.939 3.067 1.00 49.94 91 THR A CA 1
ATOM 678 C C . THR A 1 91 ? 26.118 -2.920 2.102 1.00 49.94 91 THR A C 1
ATOM 680 O O . THR A 1 91 ? 26.734 -3.829 1.547 1.00 49.94 91 THR A O 1
ATOM 683 N N . ASN A 1 92 ? 24.809 -2.770 1.900 1.00 56.94 92 ASN A N 1
ATOM 684 C CA . ASN A 1 92 ? 24.034 -3.644 1.035 1.00 56.94 92 ASN A CA 1
ATOM 685 C C . ASN A 1 92 ? 24.198 -3.207 -0.420 1.00 56.94 92 ASN A C 1
ATOM 687 O O . ASN A 1 92 ? 23.605 -2.218 -0.847 1.00 56.94 92 ASN A O 1
ATOM 691 N N . CYS A 1 93 ? 24.960 -3.982 -1.193 1.00 64.56 93 CYS A N 1
ATOM 692 C CA . CYS A 1 93 ? 25.006 -3.851 -2.645 1.00 64.56 93 CYS A CA 1
ATOM 693 C C . CYS A 1 93 ? 23.586 -3.985 -3.209 1.00 64.56 93 CYS A C 1
ATOM 695 O O . CYS A 1 93 ? 22.852 -4.925 -2.890 1.00 64.56 93 CYS A O 1
ATOM 697 N N . TRP A 1 94 ? 23.164 -3.031 -4.033 1.00 78.06 94 TRP A N 1
ATOM 698 C CA . TRP A 1 94 ? 21.848 -3.084 -4.654 1.00 78.06 94 TRP A CA 1
ATOM 699 C C . TRP A 1 94 ? 21.848 -4.152 -5.750 1.00 78.06 94 TRP A C 1
ATOM 701 O O . TRP A 1 94 ? 22.669 -4.134 -6.659 1.00 78.06 94 TRP A O 1
ATOM 711 N N . ASN A 1 95 ? 20.902 -5.092 -5.707 1.00 85.31 95 ASN A N 1
ATOM 712 C CA . ASN A 1 95 ? 20.902 -6.214 -6.662 1.00 85.31 95 ASN A CA 1
ATOM 713 C C . ASN A 1 95 ? 20.239 -5.874 -8.007 1.00 85.31 95 ASN A C 1
ATOM 715 O O . ASN A 1 95 ? 20.232 -6.703 -8.918 1.00 85.31 95 ASN A O 1
ATOM 719 N N . THR A 1 96 ? 19.545 -4.741 -8.098 1.00 90.00 96 THR A N 1
ATOM 720 C CA . THR A 1 96 ? 18.769 -4.331 -9.275 1.00 90.00 96 THR A CA 1
ATOM 721 C C . THR A 1 96 ? 18.842 -2.822 -9.414 1.00 90.00 96 THR A C 1
ATOM 723 O O . THR A 1 96 ? 18.463 -2.109 -8.490 1.00 90.00 96 THR A O 1
ATOM 726 N N . CYS A 1 97 ? 19.257 -2.356 -10.584 1.00 91.00 97 CYS A N 1
ATOM 727 C CA . CYS A 1 97 ? 19.145 -0.975 -11.016 1.00 91.00 97 CYS A CA 1
ATOM 728 C C . CYS A 1 97 ? 18.226 -0.924 -12.240 1.00 91.00 97 CYS A C 1
ATOM 730 O O . CYS A 1 97 ? 18.364 -1.735 -13.159 1.00 91.00 97 CYS A O 1
ATOM 732 N N . ILE A 1 98 ? 17.266 0.000 -12.230 1.00 92.19 98 ILE A N 1
ATOM 733 C CA . ILE A 1 98 ? 16.402 0.278 -13.377 1.00 92.19 98 ILE A CA 1
ATOM 734 C C . ILE A 1 98 ? 16.686 1.711 -13.805 1.00 92.19 98 ILE A C 1
ATOM 736 O O . ILE A 1 98 ? 16.442 2.640 -13.037 1.00 92.19 98 ILE A O 1
ATOM 740 N N . VAL A 1 99 ? 17.189 1.880 -15.024 1.00 92.00 99 VAL A N 1
ATOM 741 C CA . VAL A 1 99 ? 17.501 3.193 -15.593 1.00 92.00 99 VAL A CA 1
ATOM 742 C C . VAL A 1 99 ? 16.366 3.582 -16.527 1.00 92.00 99 VAL A C 1
ATOM 744 O O . VAL A 1 99 ? 15.985 2.814 -17.409 1.00 92.00 99 VAL A O 1
ATOM 747 N N . LEU A 1 100 ? 15.801 4.772 -16.325 1.00 92.44 100 LEU A N 1
ATOM 748 C CA . LEU A 1 100 ? 14.677 5.283 -17.110 1.00 92.44 100 LEU A CA 1
ATOM 749 C C . LEU A 1 100 ? 15.080 6.596 -17.799 1.00 92.44 100 LEU A C 1
ATOM 751 O O . LEU A 1 100 ? 14.790 7.668 -17.268 1.00 92.44 100 LEU A O 1
ATOM 755 N N . PRO A 1 101 ? 15.744 6.549 -18.969 1.00 90.31 101 PRO A N 1
ATOM 756 C CA . PRO A 1 101 ? 16.068 7.756 -19.724 1.00 90.31 101 PRO A CA 1
ATOM 757 C C . PRO A 1 101 ? 14.782 8.484 -20.120 1.00 90.31 101 PRO A C 1
ATOM 759 O O . PRO A 1 101 ? 13.930 7.907 -20.801 1.00 90.31 101 PRO A O 1
ATOM 762 N N . PHE A 1 102 ? 14.603 9.730 -19.681 1.00 87.25 102 PHE A N 1
ATOM 763 C CA . PHE A 1 102 ? 13.372 10.458 -19.975 1.00 87.25 102 PHE A CA 1
ATOM 764 C C . PHE A 1 102 ? 13.208 10.721 -21.470 1.00 87.25 102 PHE A C 1
ATOM 766 O O . PHE A 1 102 ? 14.171 10.984 -22.190 1.00 87.25 102 PHE A O 1
ATOM 773 N N . ARG A 1 103 ? 11.955 10.675 -21.935 1.00 85.75 103 ARG A N 1
ATOM 774 C CA . ARG A 1 103 ? 11.602 11.087 -23.300 1.00 85.75 103 ARG A CA 1
ATOM 775 C C . ARG A 1 103 ? 12.050 12.534 -23.529 1.00 85.75 103 ARG A C 1
ATOM 777 O O . ARG A 1 103 ? 11.915 13.366 -22.636 1.00 85.75 103 ARG A O 1
ATOM 784 N N . SER A 1 104 ? 12.463 12.872 -24.747 1.00 76.06 104 SER A N 1
ATOM 785 C CA . SER A 1 104 ? 12.896 14.235 -25.115 1.00 76.06 104 SER A CA 1
ATOM 786 C C . SER A 1 104 ? 11.840 15.326 -24.875 1.00 76.06 104 SER A C 1
ATOM 788 O O . SER A 1 104 ? 12.176 16.486 -24.673 1.00 76.06 104 SER A O 1
ATOM 790 N N . LYS A 1 105 ? 10.549 14.972 -24.850 1.00 67.56 105 LYS A N 1
ATOM 791 C CA . LYS A 1 105 ? 9.453 15.894 -24.491 1.00 67.56 105 LYS A CA 1
ATOM 792 C C . LYS A 1 105 ? 9.307 16.114 -22.979 1.00 67.56 105 LYS A C 1
ATOM 794 O O . LYS A 1 105 ? 8.712 17.091 -22.553 1.00 67.56 105 LYS A O 1
ATOM 799 N N . LEU A 1 106 ? 9.829 15.198 -22.161 1.00 64.81 106 LEU A N 1
ATOM 800 C CA . LEU A 1 106 ? 9.779 15.254 -20.695 1.00 64.81 106 LEU A CA 1
ATOM 801 C C . LEU A 1 106 ? 11.032 15.896 -20.082 1.00 64.81 106 LEU A C 1
ATOM 803 O O . LEU A 1 106 ? 11.040 16.179 -18.888 1.00 64.81 106 LEU A O 1
ATOM 807 N N . SER A 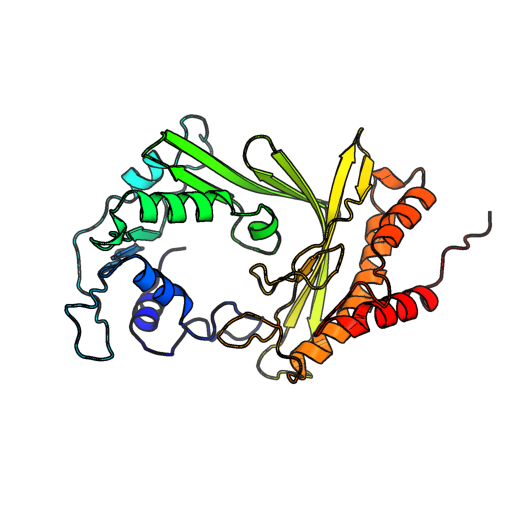1 107 ? 12.067 16.173 -20.884 1.00 60.91 107 SER A N 1
ATOM 808 C CA . SER A 1 107 ? 13.195 17.021 -20.470 1.00 60.91 107 SER A CA 1
ATOM 809 C C . SER A 1 107 ? 12.834 18.509 -20.378 1.00 60.91 107 SER A C 1
ATOM 811 O O . SER A 1 107 ? 13.661 19.321 -19.967 1.00 60.91 107 SER A O 1
ATOM 813 N N . GLU A 1 108 ? 11.605 18.891 -20.733 1.00 67.94 108 GLU A N 1
ATOM 814 C CA . GLU A 1 108 ? 11.082 20.221 -20.441 1.00 67.94 108 GLU A CA 1
ATOM 815 C C . GLU A 1 108 ? 10.931 20.413 -18.923 1.00 67.94 108 GLU A C 1
ATOM 817 O O . GLU A 1 108 ? 10.375 19.571 -18.214 1.00 67.94 108 GLU A O 1
ATOM 822 N N . ARG A 1 109 ? 11.395 21.561 -18.408 1.00 67.62 109 ARG A N 1
ATOM 823 C CA . ARG A 1 109 ? 11.419 21.879 -16.966 1.00 67.62 109 ARG A CA 1
ATOM 824 C C . ARG A 1 109 ? 10.048 21.713 -16.287 1.00 67.62 109 ARG A C 1
ATOM 826 O O . ARG A 1 109 ? 9.987 21.330 -15.124 1.00 67.62 109 ARG A O 1
ATOM 833 N N . SER A 1 110 ? 8.952 21.952 -17.011 1.00 69.69 110 SER A N 1
ATOM 834 C CA . SER A 1 110 ? 7.589 21.768 -16.496 1.00 69.69 110 SER A CA 1
ATOM 835 C C . SER A 1 110 ? 7.265 20.302 -16.188 1.00 69.69 110 SER A C 1
ATOM 837 O O . SER A 1 110 ? 6.755 20.015 -15.107 1.00 69.69 110 SER A O 1
ATOM 839 N N . ALA A 1 111 ? 7.619 19.372 -17.079 1.00 72.50 111 ALA A N 1
ATOM 840 C CA . ALA A 1 111 ? 7.383 17.946 -16.874 1.00 72.50 111 ALA A CA 1
ATOM 841 C C . ALA A 1 111 ? 8.246 17.376 -15.737 1.00 72.50 111 ALA A C 1
ATOM 843 O O . ALA A 1 111 ? 7.766 16.561 -14.948 1.00 72.50 111 ALA A O 1
ATOM 844 N N . MET A 1 112 ? 9.493 17.845 -15.602 1.00 74.88 112 MET A N 1
ATOM 845 C CA . MET A 1 112 ? 10.353 17.464 -14.476 1.00 74.88 112 MET A CA 1
ATOM 846 C C . MET A 1 112 ? 9.777 17.925 -13.135 1.00 74.88 112 MET A C 1
ATOM 848 O O . MET A 1 112 ? 9.758 17.144 -12.187 1.00 74.88 112 MET A O 1
ATOM 852 N N . ASN A 1 113 ? 9.245 19.148 -13.065 1.00 78.56 113 ASN A N 1
ATOM 853 C CA . ASN A 1 113 ? 8.601 19.649 -11.852 1.00 78.56 113 ASN A CA 1
ATOM 854 C C . ASN A 1 113 ? 7.388 18.796 -11.452 1.00 78.56 113 ASN A C 1
ATOM 856 O O . ASN A 1 113 ? 7.206 18.538 -10.268 1.00 78.56 113 ASN A O 1
ATOM 860 N N . SER A 1 114 ? 6.602 18.300 -12.416 1.00 78.38 114 SER A N 1
ATOM 861 C CA . SER A 1 114 ? 5.498 17.371 -12.134 1.00 78.38 114 SER A CA 1
ATOM 862 C C . SER A 1 114 ? 5.975 16.022 -11.588 1.00 78.38 114 SER A C 1
ATOM 864 O O . SER A 1 114 ? 5.311 15.423 -10.749 1.00 78.38 114 SER A O 1
ATOM 866 N N . ILE A 1 115 ? 7.122 15.517 -12.051 1.00 79.81 115 ILE A N 1
ATOM 867 C CA . ILE A 1 115 ? 7.711 14.285 -11.506 1.00 79.81 115 ILE A CA 1
ATOM 868 C C . ILE A 1 115 ? 8.203 14.523 -10.080 1.00 79.81 115 ILE A C 1
ATOM 870 O O . ILE A 1 115 ? 7.919 13.714 -9.202 1.00 79.81 115 ILE A O 1
ATOM 874 N N . ILE A 1 116 ? 8.888 15.642 -9.837 1.00 80.81 116 ILE A N 1
ATOM 875 C CA . ILE A 1 116 ? 9.361 16.013 -8.500 1.00 80.81 116 ILE A CA 1
ATOM 876 C C . ILE A 1 116 ? 8.177 16.150 -7.538 1.00 80.81 116 ILE A C 1
ATOM 878 O O . ILE A 1 116 ? 8.218 15.555 -6.466 1.00 80.81 116 ILE A O 1
ATOM 882 N N . SER A 1 117 ? 7.097 16.832 -7.938 1.00 80.19 117 SER A N 1
ATOM 883 C CA . SER A 1 117 ? 5.903 16.959 -7.096 1.00 80.19 117 SER A CA 1
ATOM 884 C C . SER A 1 117 ? 5.273 15.599 -6.790 1.00 80.19 117 SER A C 1
ATOM 886 O O . SER A 1 117 ? 4.958 15.330 -5.639 1.00 80.19 117 SER A O 1
ATOM 888 N N . MET A 1 118 ? 5.196 14.687 -7.770 1.00 80.38 118 MET A N 1
ATOM 889 C CA . MET A 1 118 ? 4.714 13.317 -7.537 1.00 80.38 118 MET A CA 1
ATOM 890 C C . MET A 1 118 ? 5.548 12.551 -6.495 1.00 80.38 118 MET A C 1
ATOM 892 O O . MET A 1 118 ? 4.997 11.722 -5.773 1.00 80.38 118 MET A O 1
ATOM 896 N N . PHE A 1 119 ? 6.860 12.799 -6.411 1.00 78.38 119 PHE A N 1
ATOM 897 C CA . PHE A 1 119 ? 7.713 12.209 -5.373 1.00 78.38 119 PHE A CA 1
ATOM 898 C C . PHE A 1 119 ? 7.551 12.900 -4.016 1.00 78.38 119 PHE A C 1
ATOM 900 O O . PHE A 1 119 ? 7.597 12.222 -2.991 1.00 78.38 119 PHE A O 1
ATOM 907 N N . SER A 1 120 ? 7.334 14.217 -3.995 1.00 76.06 120 SER A N 1
ATOM 908 C CA . SER A 1 120 ? 7.013 14.963 -2.772 1.00 76.06 120 SER A CA 1
ATOM 909 C C . SER A 1 120 ? 5.665 14.553 -2.173 1.00 76.06 120 SER A C 1
ATOM 911 O O . SER A 1 120 ? 5.532 14.513 -0.955 1.00 76.06 120 SER A O 1
ATOM 913 N N . ASP A 1 121 ? 4.703 14.163 -3.011 1.00 79.00 121 ASP A N 1
ATOM 914 C CA . ASP A 1 121 ? 3.375 13.692 -2.600 1.00 79.00 121 ASP A CA 1
ATOM 915 C C . ASP A 1 121 ? 3.375 12.235 -2.080 1.00 79.00 121 ASP A C 1
ATOM 917 O O . ASP A 1 121 ? 2.319 11.675 -1.759 1.00 79.00 121 ASP A O 1
ATOM 921 N N . LEU A 1 122 ? 4.540 11.574 -1.993 1.00 81.12 122 LEU A N 1
ATOM 922 C CA . LEU A 1 122 ? 4.644 10.215 -1.459 1.00 81.12 122 LEU A CA 1
ATOM 923 C C . LEU A 1 122 ? 4.329 10.184 0.039 1.00 81.12 122 LEU A C 1
ATOM 925 O O . LEU A 1 122 ? 5.177 10.435 0.894 1.00 81.12 122 LEU A O 1
ATOM 929 N N . HIS A 1 123 ? 3.104 9.780 0.356 1.00 85.31 123 HIS A N 1
ATOM 930 C CA . HIS A 1 123 ? 2.644 9.699 1.734 1.00 85.31 123 HIS A CA 1
ATOM 931 C C . HIS A 1 123 ? 3.299 8.531 2.517 1.00 85.31 123 HIS A C 1
ATOM 933 O O . HIS A 1 123 ? 3.348 7.403 2.001 1.00 85.31 123 HIS A O 1
ATOM 939 N N . PRO A 1 124 ? 3.724 8.728 3.787 1.00 86.50 124 PRO A N 1
ATOM 940 C CA . PRO A 1 124 ? 4.390 7.703 4.608 1.00 86.50 124 PRO A CA 1
ATOM 941 C C . PRO A 1 124 ? 3.616 6.390 4.788 1.00 86.50 124 PRO A C 1
ATOM 943 O O . PRO A 1 124 ? 4.204 5.315 4.940 1.00 86.50 124 PRO A O 1
ATOM 946 N N . SER A 1 125 ? 2.286 6.440 4.689 1.00 88.50 125 SER A N 1
ATOM 947 C CA . SER A 1 125 ? 1.427 5.251 4.746 1.00 88.50 125 SER A CA 1
ATOM 948 C C . SER A 1 125 ? 1.723 4.216 3.651 1.00 88.50 125 SER A C 1
ATOM 950 O O . SER A 1 125 ? 1.281 3.075 3.766 1.00 88.50 125 SER A O 1
ATOM 952 N N . LEU A 1 126 ? 2.456 4.573 2.586 1.00 88.06 126 LEU A N 1
ATOM 953 C CA . LEU A 1 126 ? 2.842 3.645 1.518 1.00 88.06 126 LEU A CA 1
ATOM 954 C C . LEU A 1 126 ? 3.615 2.428 2.049 1.00 88.06 126 LEU A C 1
ATOM 956 O O . LEU A 1 126 ? 3.410 1.318 1.563 1.00 88.06 126 LEU A O 1
ATOM 960 N N . LEU A 1 127 ? 4.475 2.612 3.056 1.00 90.44 127 LEU A N 1
ATOM 961 C CA . LEU A 1 127 ? 5.256 1.518 3.643 1.00 90.44 127 LEU A CA 1
ATOM 962 C C . LEU A 1 127 ? 4.442 0.644 4.610 1.00 90.44 127 LEU A C 1
ATOM 964 O O . LEU A 1 127 ? 4.849 -0.481 4.917 1.00 90.44 127 LEU A O 1
ATOM 968 N N . LEU A 1 128 ? 3.289 1.123 5.082 1.00 89.44 128 LEU A N 1
ATOM 969 C CA . LEU A 1 128 ? 2.568 0.550 6.220 1.00 89.44 128 LEU A CA 1
ATOM 970 C C . LEU A 1 128 ? 2.253 -0.941 6.033 1.00 89.44 128 LEU A C 1
ATOM 972 O O . LEU A 1 128 ? 2.583 -1.749 6.899 1.00 89.44 128 LEU A O 1
ATOM 976 N N . PHE A 1 129 ? 1.756 -1.328 4.857 1.00 88.06 129 PHE A N 1
ATOM 977 C CA . PHE A 1 129 ? 1.382 -2.716 4.544 1.00 88.06 129 PHE A CA 1
ATOM 978 C C . PHE A 1 129 ? 2.384 -3.442 3.639 1.00 88.06 129 PHE A C 1
ATOM 980 O O . PHE A 1 129 ? 2.135 -4.558 3.190 1.00 88.06 129 PHE A O 1
ATOM 987 N N . LEU A 1 130 ? 3.540 -2.834 3.360 1.00 86.25 130 LEU A N 1
ATOM 988 C CA . LEU A 1 130 ? 4.613 -3.517 2.646 1.00 86.25 130 LEU A CA 1
ATOM 989 C C . LEU A 1 130 ? 5.412 -4.367 3.639 1.00 86.25 130 LEU A C 1
ATOM 991 O O . LEU A 1 130 ? 5.979 -3.866 4.611 1.00 86.25 130 LEU A O 1
ATOM 995 N N . HIS A 1 131 ? 5.448 -5.679 3.399 1.00 80.94 131 HIS A N 1
ATOM 996 C CA . HIS A 1 131 ? 6.101 -6.626 4.311 1.00 80.94 131 HIS A CA 1
ATOM 997 C C . HIS A 1 131 ? 7.627 -6.656 4.164 1.00 80.94 131 HIS A C 1
ATOM 999 O O . HIS A 1 131 ? 8.335 -6.931 5.125 1.00 80.94 131 HIS A O 1
ATOM 1005 N N . ARG A 1 132 ? 8.141 -6.415 2.950 1.00 83.94 132 ARG A N 1
ATOM 1006 C CA . ARG A 1 132 ? 9.580 -6.524 2.639 1.00 83.94 132 ARG A CA 1
ATOM 1007 C C . ARG A 1 132 ? 10.274 -5.179 2.460 1.00 83.94 132 ARG A C 1
ATOM 1009 O O . ARG A 1 132 ? 11.481 -5.102 2.647 1.00 83.94 132 ARG A O 1
ATOM 1016 N N . LEU A 1 133 ? 9.534 -4.145 2.059 1.00 86.75 133 LEU A N 1
ATOM 1017 C CA . LEU A 1 133 ? 10.094 -2.815 1.854 1.00 86.75 133 LEU A CA 1
ATOM 1018 C C . LEU A 1 133 ? 9.999 -2.036 3.164 1.00 86.75 133 LEU A C 1
ATOM 1020 O O . LEU A 1 133 ? 8.901 -1.764 3.640 1.00 86.75 133 LEU A O 1
ATOM 1024 N N . GLN A 1 134 ? 11.152 -1.712 3.741 1.00 88.31 134 GLN A N 1
ATOM 1025 C CA . GLN A 1 134 ? 11.250 -1.001 5.020 1.00 88.31 134 GLN A CA 1
ATOM 1026 C C . GLN A 1 134 ? 11.739 0.438 4.860 1.00 88.31 134 GLN A C 1
ATOM 1028 O O . GLN A 1 134 ? 11.548 1.249 5.758 1.00 88.31 134 GLN A O 1
ATOM 1033 N N . CYS A 1 135 ? 12.383 0.759 3.740 1.00 89.56 135 CYS A N 1
ATOM 1034 C CA . CYS A 1 135 ? 13.006 2.054 3.521 1.00 89.56 135 CYS A CA 1
ATOM 1035 C C . CYS A 1 135 ? 12.867 2.460 2.053 1.00 89.56 135 CYS A C 1
ATOM 1037 O O . CYS A 1 135 ? 13.072 1.635 1.160 1.00 89.56 135 CYS A O 1
ATOM 1039 N N . ILE A 1 136 ? 12.524 3.724 1.818 1.00 88.88 136 ILE A N 1
ATOM 1040 C CA . ILE A 1 136 ? 12.562 4.383 0.512 1.00 88.88 136 ILE A CA 1
ATOM 1041 C C . ILE A 1 136 ? 13.423 5.633 0.684 1.00 88.88 136 ILE A C 1
ATOM 1043 O O . ILE A 1 136 ? 13.128 6.476 1.527 1.00 88.88 136 ILE A O 1
ATOM 1047 N N . LYS A 1 137 ? 14.487 5.748 -0.113 1.00 87.44 137 LYS A N 1
ATOM 1048 C CA . LYS A 1 137 ? 15.333 6.945 -0.185 1.00 87.44 137 LYS A CA 1
ATOM 1049 C C . LYS A 1 137 ? 15.096 7.607 -1.541 1.00 87.44 137 LYS A C 1
ATOM 1051 O O . LYS A 1 137 ? 15.170 6.935 -2.568 1.00 87.44 137 LYS A O 1
ATOM 1056 N N . PHE A 1 138 ? 14.804 8.902 -1.545 1.00 87.81 138 PHE A N 1
ATOM 1057 C CA . PHE A 1 138 ? 14.633 9.706 -2.750 1.00 87.81 138 PHE A CA 1
ATOM 1058 C C . PHE A 1 138 ? 15.658 10.837 -2.759 1.00 87.81 138 PHE A C 1
ATOM 1060 O O . PHE A 1 138 ? 15.609 11.731 -1.916 1.00 87.81 138 PHE A O 1
ATOM 1067 N N . ARG A 1 139 ? 16.594 10.780 -3.709 1.00 86.25 139 ARG A N 1
ATOM 1068 C CA . ARG A 1 139 ? 17.649 11.776 -3.906 1.00 86.25 139 ARG A CA 1
ATOM 1069 C C . ARG A 1 139 ? 17.346 12.587 -5.159 1.00 86.25 139 ARG A C 1
ATOM 1071 O O . ARG A 1 139 ? 17.318 12.025 -6.252 1.00 86.25 139 ARG A O 1
ATOM 1078 N N . ASN A 1 140 ? 17.177 13.895 -5.012 1.00 87.12 140 ASN A N 1
ATOM 1079 C CA . ASN A 1 140 ? 17.097 14.802 -6.147 1.00 87.12 140 ASN A CA 1
ATOM 1080 C C . ASN A 1 140 ? 18.467 15.454 -6.371 1.00 87.12 140 ASN A C 1
ATOM 1082 O O . ASN A 1 140 ? 18.993 16.160 -5.515 1.00 87.12 140 ASN A O 1
ATOM 1086 N N . MET A 1 141 ? 19.059 15.204 -7.537 1.00 85.44 141 MET A N 1
ATOM 1087 C CA . MET A 1 141 ? 20.378 15.735 -7.892 1.00 85.44 141 MET A CA 1
ATOM 1088 C C . MET A 1 141 ? 20.330 17.192 -8.379 1.00 85.44 141 MET A C 1
ATOM 1090 O O . MET A 1 141 ? 21.377 17.823 -8.474 1.00 85.44 141 MET A O 1
ATOM 1094 N N . LEU A 1 142 ? 19.145 17.731 -8.696 1.00 83.44 142 LEU A N 1
ATOM 1095 C CA . LEU A 1 142 ? 18.988 19.106 -9.189 1.00 83.44 142 LEU A CA 1
ATOM 1096 C C . LEU A 1 142 ? 19.065 20.140 -8.061 1.00 83.44 142 LEU A C 1
ATOM 1098 O O . LEU A 1 142 ? 19.674 21.190 -8.235 1.00 83.44 142 LEU A O 1
ATOM 1102 N N . ASP A 1 143 ? 18.444 19.839 -6.921 1.00 85.12 143 ASP A N 1
ATOM 1103 C CA . ASP A 1 143 ? 18.429 20.689 -5.722 1.00 85.12 143 ASP A CA 1
ATOM 1104 C C . ASP A 1 143 ? 19.238 20.092 -4.559 1.00 85.12 143 ASP A C 1
ATOM 1106 O O . ASP A 1 143 ? 19.322 20.682 -3.484 1.00 85.12 143 ASP A O 1
ATOM 1110 N N . ASN A 1 144 ? 19.855 18.928 -4.779 1.00 84.81 144 ASN A N 1
ATOM 1111 C CA . ASN A 1 144 ? 20.645 18.203 -3.794 1.00 84.81 144 ASN A CA 1
ATOM 1112 C C . ASN A 1 144 ? 19.848 17.815 -2.528 1.00 84.81 144 ASN A C 1
ATOM 1114 O O . ASN A 1 144 ? 20.446 17.606 -1.467 1.00 84.81 144 ASN A O 1
ATOM 1118 N N . SER A 1 145 ? 18.519 17.696 -2.625 1.00 85.75 145 SER A N 1
ATOM 1119 C CA . SER A 1 145 ? 17.647 17.252 -1.533 1.00 85.75 145 SER A CA 1
ATOM 1120 C C . SER A 1 145 ? 17.633 15.728 -1.393 1.00 85.75 145 SER A C 1
ATOM 1122 O O . SER A 1 145 ? 17.827 14.978 -2.354 1.00 85.75 145 SER A O 1
ATOM 1124 N N . LEU A 1 146 ? 17.452 15.246 -0.164 1.00 86.19 146 LEU A N 1
ATOM 1125 C CA . LEU A 1 146 ? 17.321 13.826 0.146 1.00 86.19 146 LEU A CA 1
ATOM 1126 C C . LEU A 1 146 ? 16.160 13.629 1.115 1.00 86.19 146 LEU A C 1
ATOM 1128 O O . LEU A 1 146 ? 16.163 14.174 2.214 1.00 86.19 146 LEU A O 1
ATOM 1132 N N . ILE A 1 147 ? 15.200 12.808 0.708 1.00 85.81 147 ILE A N 1
ATOM 1133 C CA . ILE A 1 147 ? 14.056 12.412 1.521 1.00 85.81 147 ILE A CA 1
ATOM 1134 C C . ILE A 1 147 ? 14.216 10.932 1.853 1.00 85.81 147 ILE A C 1
ATOM 1136 O O . ILE A 1 147 ? 14.386 10.099 0.961 1.00 85.81 147 ILE A O 1
ATOM 1140 N N . ILE A 1 148 ? 14.173 10.598 3.141 1.00 88.06 148 ILE A N 1
ATOM 1141 C CA . ILE A 1 148 ? 14.260 9.218 3.623 1.00 88.06 148 ILE A CA 1
ATOM 1142 C C . ILE A 1 148 ? 12.965 8.892 4.347 1.00 88.06 148 ILE A C 1
ATOM 1144 O O . ILE A 1 148 ? 12.615 9.542 5.332 1.00 88.06 148 ILE A O 1
ATOM 1148 N N . MET A 1 149 ? 12.288 7.857 3.859 1.00 90.62 149 MET A N 1
ATOM 1149 C CA . MET A 1 149 ? 11.116 7.277 4.488 1.00 90.62 149 MET A CA 1
ATOM 1150 C C . MET A 1 149 ? 11.483 5.913 5.064 1.00 90.62 149 MET A C 1
ATOM 1152 O O . MET A 1 149 ? 11.905 5.031 4.313 1.00 90.62 149 MET A O 1
ATOM 1156 N N . ARG A 1 150 ? 11.331 5.718 6.376 1.00 91.69 150 ARG A N 1
ATOM 1157 C CA . ARG A 1 150 ? 11.694 4.459 7.044 1.00 91.69 150 ARG A CA 1
ATOM 1158 C C . ARG A 1 150 ? 10.561 3.965 7.930 1.00 91.69 150 ARG A C 1
ATOM 1160 O O . ARG A 1 150 ? 10.034 4.705 8.750 1.00 91.69 150 ARG A O 1
ATOM 1167 N N . LYS A 1 151 ? 10.210 2.695 7.761 1.00 92.75 151 LYS A N 1
ATOM 1168 C CA . LYS A 1 151 ? 9.246 1.969 8.583 1.00 92.75 151 LYS A CA 1
ATOM 1169 C C . LYS A 1 151 ? 9.954 1.279 9.740 1.00 92.75 151 LYS A C 1
ATOM 1171 O O . LYS A 1 151 ? 10.917 0.543 9.532 1.00 92.75 151 LYS A O 1
ATOM 1176 N N . GLU A 1 152 ? 9.398 1.447 10.926 1.00 91.75 152 GLU A N 1
ATOM 1177 C CA . GLU A 1 152 ? 9.820 0.814 12.166 1.00 91.75 152 GLU A CA 1
ATOM 1178 C C . GLU A 1 152 ? 8.609 0.152 12.834 1.00 91.75 152 GLU A C 1
ATOM 1180 O O . GLU A 1 152 ? 7.551 0.762 12.988 1.00 91.75 152 GLU A O 1
ATOM 1185 N N . ILE A 1 153 ? 8.748 -1.117 13.216 1.00 90.00 153 ILE A N 1
ATOM 1186 C CA . ILE A 1 153 ? 7.719 -1.848 13.962 1.00 90.00 153 ILE A CA 1
ATOM 1187 C C . ILE A 1 153 ? 8.188 -1.899 15.412 1.00 90.00 153 ILE A C 1
ATOM 1189 O O . ILE A 1 153 ? 9.177 -2.563 15.709 1.00 90.00 153 ILE A O 1
ATOM 1193 N N . VAL A 1 154 ? 7.492 -1.179 16.292 1.00 86.69 154 VAL A N 1
ATOM 1194 C CA . VAL A 1 154 ? 7.918 -0.969 17.686 1.00 86.69 154 VAL A CA 1
ATOM 1195 C C . VAL A 1 154 ? 7.448 -2.113 18.595 1.00 86.69 154 VAL A C 1
ATOM 1197 O O . VAL A 1 154 ? 8.124 -2.444 19.564 1.00 86.69 154 VAL A O 1
ATOM 1200 N N . GLY A 1 155 ? 6.320 -2.750 18.265 1.00 85.44 155 GLY A N 1
ATOM 1201 C CA . GLY A 1 155 ? 5.685 -3.796 19.079 1.00 85.44 155 GLY A CA 1
ATOM 1202 C C . GLY A 1 155 ? 4.221 -3.472 19.383 1.00 85.44 155 GLY A C 1
ATOM 1203 O O . GLY A 1 155 ? 3.760 -2.374 19.086 1.00 85.44 155 GLY A O 1
ATOM 1204 N N . ASP A 1 156 ? 3.470 -4.440 19.916 1.00 84.56 156 ASP A N 1
ATOM 1205 C CA . ASP A 1 156 ? 2.054 -4.293 20.312 1.00 84.56 156 ASP A CA 1
ATOM 1206 C C . ASP A 1 156 ? 1.118 -3.737 19.216 1.00 84.56 156 ASP A C 1
ATOM 1208 O O . ASP A 1 156 ? 0.136 -3.052 19.486 1.00 84.56 156 ASP A O 1
ATOM 1212 N N . GLY A 1 157 ? 1.432 -4.009 17.945 1.00 88.38 157 GLY A N 1
ATOM 1213 C CA . GLY A 1 157 ? 0.692 -3.476 16.796 1.00 88.38 157 GLY A CA 1
ATOM 1214 C C . GLY A 1 157 ? 1.059 -2.036 16.418 1.00 88.38 157 GLY A C 1
ATOM 1215 O O . GLY A 1 157 ? 0.544 -1.522 15.431 1.00 88.38 157 GLY A O 1
ATOM 1216 N N . ILE A 1 158 ? 1.976 -1.375 17.128 1.00 92.81 158 ILE A N 1
ATOM 1217 C CA . ILE A 1 158 ? 2.430 -0.022 16.798 1.00 92.81 158 ILE A CA 1
ATOM 1218 C C . ILE A 1 158 ? 3.484 -0.058 15.687 1.00 92.81 158 ILE A C 1
ATOM 1220 O O . ILE A 1 158 ? 4.548 -0.672 15.810 1.00 92.81 158 ILE A O 1
ATOM 1224 N N . THR A 1 159 ? 3.192 0.653 14.601 1.00 93.31 159 THR A N 1
ATOM 1225 C CA . THR A 1 159 ? 4.107 0.894 13.483 1.00 93.31 159 THR A CA 1
ATOM 1226 C C . THR A 1 159 ? 4.347 2.390 13.341 1.00 93.31 159 THR A C 1
ATOM 1228 O O . THR A 1 159 ? 3.397 3.166 13.246 1.00 93.31 159 THR A O 1
ATOM 1231 N N . LYS A 1 160 ? 5.615 2.797 13.294 1.00 93.31 160 LYS A N 1
ATOM 1232 C CA . LYS A 1 160 ? 6.030 4.179 13.050 1.00 93.31 160 LYS A CA 1
ATOM 1233 C C . LYS A 1 160 ? 6.647 4.277 11.657 1.00 93.31 160 LYS A C 1
ATOM 1235 O O . LYS A 1 160 ? 7.402 3.397 11.246 1.00 93.31 160 LYS A O 1
ATOM 1240 N N . VAL A 1 161 ? 6.318 5.327 10.915 1.00 92.94 161 VAL A N 1
ATOM 1241 C CA . VAL A 1 161 ? 7.016 5.667 9.670 1.00 92.94 161 VAL A CA 1
ATOM 1242 C C . VAL A 1 161 ? 7.565 7.076 9.811 1.00 92.94 161 VAL A C 1
ATOM 1244 O O . VAL A 1 161 ? 6.806 8.011 10.065 1.00 92.94 161 VAL A O 1
ATOM 1247 N N . SER A 1 162 ? 8.881 7.219 9.677 1.00 90.94 162 SER A N 1
ATOM 1248 C CA . SER A 1 162 ? 9.539 8.522 9.632 1.00 90.94 162 SER A CA 1
ATOM 1249 C C . SER A 1 162 ? 9.654 9.017 8.196 1.00 90.94 162 SER A C 1
ATOM 1251 O O . SER A 1 162 ? 9.892 8.216 7.291 1.00 90.94 162 SER A O 1
ATOM 1253 N N . LEU A 1 163 ? 9.503 10.324 8.000 1.00 87.62 163 LEU A N 1
ATOM 1254 C CA . LEU A 1 163 ? 9.761 11.048 6.758 1.00 87.62 163 LEU A CA 1
ATOM 1255 C C . LEU A 1 163 ? 10.620 12.269 7.102 1.00 87.62 163 LEU A C 1
ATOM 1257 O O . LEU A 1 163 ? 10.110 13.293 7.548 1.00 87.62 163 LEU A O 1
ATOM 1261 N N . GLY A 1 164 ? 11.940 12.144 6.955 1.00 81.62 164 GLY A N 1
ATOM 1262 C CA . GLY A 1 164 ? 12.858 13.152 7.493 1.00 81.62 164 GLY A CA 1
ATOM 1263 C C . GLY A 1 164 ? 12.710 13.280 9.015 1.00 81.62 164 GLY A C 1
ATOM 1264 O O . GLY A 1 164 ? 12.917 12.301 9.735 1.00 81.62 164 GLY A O 1
ATOM 1265 N N . GLU A 1 165 ? 12.350 14.472 9.497 1.00 78.12 165 GLU A N 1
ATOM 1266 C CA . GLU A 1 165 ? 12.109 14.746 10.925 1.00 78.12 165 GLU A CA 1
ATOM 1267 C C . GLU A 1 165 ? 10.692 14.374 11.383 1.00 78.12 165 GLU A C 1
ATOM 1269 O O . GLU A 1 165 ? 10.466 14.109 12.567 1.00 78.12 165 GLU A O 1
ATOM 1274 N N . GLU A 1 166 ? 9.736 14.316 10.455 1.00 85.50 166 GLU A N 1
ATOM 1275 C CA . GLU A 1 166 ? 8.353 13.992 10.773 1.00 85.50 166 GLU A CA 1
ATOM 1276 C C . GLU A 1 166 ? 8.200 12.501 11.075 1.00 85.50 166 GLU A C 1
ATOM 1278 O O . GLU A 1 166 ? 8.801 11.634 10.431 1.00 85.50 166 GLU A O 1
ATOM 1283 N N . LYS A 1 167 ? 7.360 12.184 12.062 1.00 89.06 167 LYS A N 1
ATOM 1284 C CA . LYS A 1 167 ? 7.034 10.809 12.440 1.00 89.06 167 LYS A CA 1
ATOM 1285 C C . LYS A 1 167 ? 5.531 10.640 12.476 1.00 89.06 167 LYS A C 1
ATOM 1287 O O . LYS A 1 167 ? 4.834 11.361 13.184 1.00 89.06 167 LYS A O 1
ATOM 1292 N N . MET A 1 168 ? 5.051 9.635 11.762 1.00 91.31 168 MET A N 1
ATOM 1293 C CA . MET A 1 168 ? 3.662 9.212 11.820 1.00 91.31 168 MET A CA 1
ATOM 1294 C C . MET A 1 168 ? 3.572 7.854 12.505 1.00 91.31 168 MET A C 1
ATOM 1296 O O . MET A 1 168 ? 4.400 6.972 12.267 1.00 91.31 168 MET A O 1
ATOM 1300 N N . THR A 1 169 ? 2.571 7.694 13.364 1.00 93.94 169 THR A N 1
ATOM 1301 C CA . THR A 1 169 ? 2.361 6.468 14.135 1.00 93.94 169 THR A CA 1
ATOM 1302 C C . THR A 1 169 ? 1.002 5.877 13.800 1.00 93.94 169 THR A C 1
ATOM 1304 O O . THR A 1 169 ? 0.003 6.590 13.734 1.00 93.94 169 THR A O 1
ATOM 1307 N N . TRP A 1 170 ? 0.960 4.560 13.625 1.00 95.12 170 TRP A N 1
ATOM 1308 C CA . TRP A 1 170 ? -0.272 3.806 13.458 1.00 95.12 170 TRP A CA 1
ATOM 1309 C C . TRP A 1 170 ? -0.331 2.644 14.432 1.00 95.12 170 TRP A C 1
ATOM 1311 O O . TRP A 1 170 ? 0.662 1.946 14.635 1.00 95.12 170 TRP A O 1
ATOM 1321 N N . PHE A 1 171 ? -1.520 2.388 14.962 1.00 95.19 171 PHE A N 1
ATOM 1322 C CA . PHE A 1 171 ? -1.857 1.089 15.525 1.00 95.19 171 PHE A CA 1
ATOM 1323 C C . PHE A 1 171 ? -2.458 0.217 14.423 1.00 95.19 171 PHE A C 1
ATOM 1325 O O . PHE A 1 171 ? -3.488 0.562 13.850 1.00 95.19 171 PHE A O 1
ATOM 1332 N N . VAL A 1 172 ? -1.787 -0.884 14.100 1.00 95.38 172 VAL A N 1
ATOM 1333 C CA . VAL A 1 172 ? -2.122 -1.804 13.016 1.00 95.38 172 VAL A CA 1
ATOM 1334 C C . VAL A 1 172 ? -2.556 -3.136 13.611 1.00 95.38 172 VAL A C 1
ATOM 1336 O O . VAL A 1 172 ? -1.782 -3.809 14.289 1.00 95.38 172 VAL A O 1
ATOM 1339 N N . ALA A 1 173 ? -3.783 -3.538 13.305 1.00 95.12 173 ALA A N 1
ATOM 1340 C CA . ALA A 1 173 ? -4.304 -4.860 13.610 1.00 95.12 173 ALA A CA 1
ATOM 1341 C C . ALA A 1 173 ? -4.476 -5.643 12.308 1.00 95.12 173 ALA A C 1
ATOM 1343 O O . ALA A 1 173 ? -5.116 -5.157 11.376 1.00 95.12 173 ALA A O 1
ATOM 1344 N N . SER A 1 174 ? -3.932 -6.858 12.254 1.00 94.56 174 SER A N 1
ATOM 1345 C CA . SER A 1 174 ? -4.031 -7.742 11.090 1.00 94.56 174 SER A CA 1
ATOM 1346 C C . SER A 1 174 ? -4.646 -9.080 11.461 1.00 94.56 174 SER A C 1
ATOM 1348 O O . SER A 1 174 ? -4.406 -9.606 12.548 1.00 94.56 174 SER A O 1
ATOM 1350 N N . GLN A 1 175 ? -5.377 -9.670 10.522 1.00 93.31 175 GLN A N 1
ATOM 1351 C CA . GLN A 1 175 ? -5.921 -11.013 10.647 1.00 93.31 175 GLN A CA 1
ATOM 1352 C C . GLN A 1 175 ? -5.698 -11.799 9.360 1.00 93.31 175 GLN A C 1
ATOM 1354 O O . GLN A 1 175 ? -6.032 -11.352 8.261 1.00 93.31 175 GLN A O 1
ATOM 1359 N N . LYS A 1 176 ? -5.164 -13.013 9.518 1.00 92.31 176 LYS A N 1
ATOM 1360 C CA . LYS A 1 176 ? -5.091 -14.000 8.442 1.00 92.31 176 LYS A CA 1
ATOM 1361 C C . LYS A 1 176 ? -6.409 -14.758 8.363 1.00 92.31 176 LYS A C 1
ATOM 1363 O O . LYS A 1 176 ? -6.893 -15.274 9.368 1.00 92.31 176 LYS A O 1
ATOM 1368 N N . LEU A 1 177 ? -6.958 -14.835 7.162 1.00 89.69 177 LEU A N 1
ATOM 1369 C CA . LEU A 1 177 ? -8.215 -15.491 6.841 1.00 89.69 177 LEU A CA 1
ATOM 1370 C C . LEU A 1 177 ? -7.943 -16.722 5.976 1.00 89.69 177 LEU A C 1
ATOM 1372 O O . LEU A 1 177 ? -7.083 -16.688 5.091 1.00 89.69 177 LEU A O 1
ATOM 1376 N N . GLN A 1 178 ? -8.700 -17.789 6.222 1.00 85.88 178 GLN A N 1
ATOM 1377 C CA . GLN A 1 178 ? -8.734 -18.962 5.349 1.00 85.88 178 GLN A CA 1
ATOM 1378 C C . GLN A 1 178 ? -9.668 -18.657 4.175 1.00 85.88 178 GLN A C 1
ATOM 1380 O O . GLN A 1 178 ? -10.815 -18.259 4.373 1.00 85.88 178 GLN A O 1
ATOM 1385 N N . ALA A 1 179 ? -9.124 -18.743 2.965 1.00 79.94 179 ALA A N 1
ATOM 1386 C CA . ALA A 1 179 ? -9.752 -18.280 1.727 1.00 79.94 179 ALA A CA 1
ATOM 1387 C C . ALA A 1 179 ? -10.194 -19.431 0.807 1.00 79.94 179 ALA A C 1
ATOM 1389 O O . ALA A 1 179 ? -10.863 -19.192 -0.203 1.00 79.94 179 ALA A O 1
ATOM 1390 N N . ASP A 1 180 ? -9.866 -20.664 1.190 1.00 72.00 180 ASP A N 1
ATOM 1391 C CA . ASP A 1 180 ? -10.120 -21.910 0.468 1.00 72.00 180 ASP A CA 1
ATOM 1392 C C . ASP A 1 180 ? -11.600 -22.113 0.116 1.00 72.00 180 ASP A C 1
ATOM 1394 O O . ASP A 1 180 ? -11.916 -22.641 -0.949 1.00 72.00 180 ASP A O 1
ATOM 1398 N N . VAL A 1 181 ? -12.508 -21.614 0.959 1.00 67.56 181 VAL A N 1
ATOM 1399 C CA . VAL A 1 181 ? -13.961 -21.712 0.753 1.00 67.56 181 VAL A CA 1
ATOM 1400 C C . VAL A 1 181 ? -14.459 -20.870 -0.433 1.00 67.56 181 VAL A C 1
ATOM 1402 O O . VAL A 1 181 ? -15.437 -21.241 -1.078 1.00 67.56 181 VAL A O 1
ATOM 1405 N N . ILE A 1 182 ? -13.813 -19.740 -0.743 1.00 72.88 182 ILE A N 1
ATOM 1406 C CA . ILE A 1 182 ? -14.286 -18.792 -1.777 1.00 72.88 182 ILE A CA 1
ATOM 1407 C C . ILE A 1 182 ? -13.400 -18.802 -3.017 1.00 72.88 182 ILE A C 1
ATOM 1409 O O . ILE A 1 182 ? -13.883 -18.595 -4.133 1.00 72.88 182 ILE A O 1
ATOM 1413 N N . ARG A 1 183 ? -12.100 -19.040 -2.841 1.00 71.19 183 ARG A N 1
ATOM 1414 C CA . ARG A 1 183 ? -11.125 -19.118 -3.924 1.00 71.19 183 ARG A CA 1
ATOM 1415 C C . ARG A 1 183 ? -10.260 -20.359 -3.754 1.00 71.19 183 ARG A C 1
ATOM 1417 O O . ARG A 1 183 ? -9.311 -20.325 -2.978 1.00 71.19 183 ARG A O 1
ATOM 1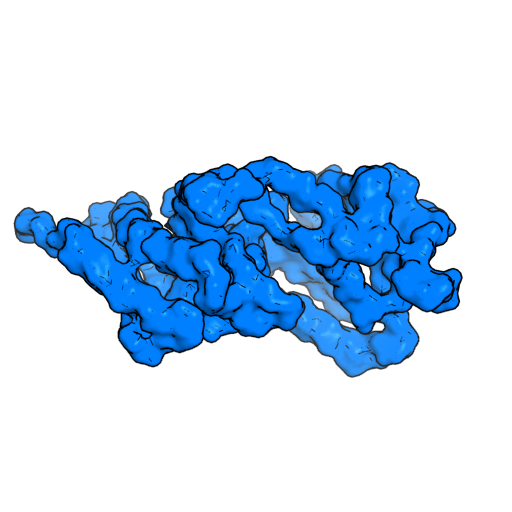424 N N . PRO A 1 184 ? -10.511 -21.427 -4.533 1.00 62.88 184 PRO A N 1
ATOM 1425 C CA . PRO A 1 184 ? -9.702 -22.643 -4.470 1.00 62.88 184 PRO A CA 1
ATOM 1426 C C . PRO A 1 184 ? -8.218 -22.398 -4.792 1.00 62.88 184 PRO A C 1
ATOM 1428 O O . PRO A 1 184 ? -7.358 -23.177 -4.392 1.00 62.88 184 PRO A O 1
ATOM 1431 N N . ASP A 1 185 ? -7.905 -21.322 -5.527 1.00 70.56 185 ASP A N 1
ATOM 1432 C CA . ASP A 1 185 ? -6.547 -20.929 -5.910 1.00 70.56 185 ASP A CA 1
ATOM 1433 C C . ASP A 1 185 ? -5.789 -20.147 -4.820 1.00 70.56 185 ASP A C 1
ATOM 1435 O O . ASP A 1 185 ? -4.574 -19.960 -4.933 1.00 70.56 185 ASP A O 1
ATOM 1439 N N . VAL A 1 186 ? -6.470 -19.710 -3.753 1.00 73.44 186 VAL A N 1
ATOM 1440 C CA . VAL A 1 186 ? -5.887 -18.916 -2.664 1.00 73.44 186 VAL A CA 1
ATOM 1441 C C . VAL A 1 186 ? -6.192 -19.579 -1.323 1.00 73.44 186 VAL A C 1
ATOM 1443 O O . VAL A 1 186 ? -7.313 -19.534 -0.839 1.00 73.44 186 VAL A O 1
ATOM 1446 N N . GLN A 1 187 ? -5.172 -20.154 -0.683 1.00 75.00 187 GLN A N 1
ATOM 1447 C CA . GLN A 1 187 ? -5.338 -20.793 0.629 1.00 75.00 187 GLN A CA 1
ATOM 1448 C C . GLN A 1 187 ? -5.577 -19.769 1.740 1.00 75.00 187 GLN A C 1
ATOM 1450 O O . GLN A 1 187 ? -6.455 -19.946 2.580 1.00 75.00 187 GLN A O 1
ATOM 1455 N N . THR A 1 188 ? -4.809 -18.676 1.742 1.00 83.75 188 THR A N 1
ATOM 1456 C CA . THR A 1 188 ? -4.898 -17.656 2.791 1.00 83.75 188 THR A CA 1
ATOM 1457 C C . THR A 1 188 ? -4.844 -16.247 2.225 1.00 83.75 188 THR A C 1
ATOM 1459 O O . THR A 1 188 ? -4.197 -15.984 1.212 1.00 83.75 188 THR A O 1
ATOM 1462 N N . THR A 1 189 ? -5.509 -15.324 2.908 1.00 89.12 189 THR A N 1
ATOM 146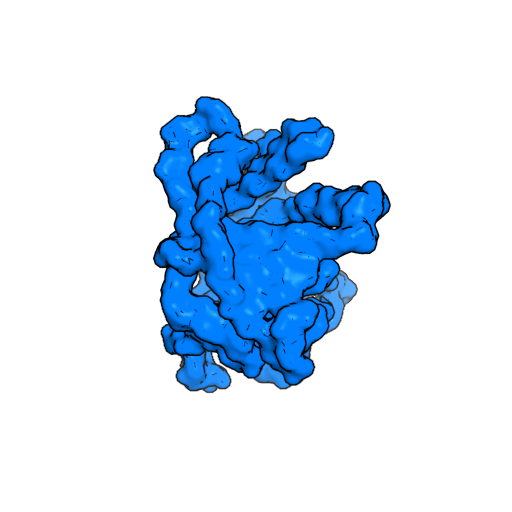3 C CA . THR A 1 189 ? -5.384 -13.884 2.667 1.00 89.12 189 THR A CA 1
ATOM 1464 C C . THR A 1 189 ? -5.230 -13.151 3.991 1.00 89.12 189 THR A C 1
ATOM 1466 O O . THR A 1 189 ? -5.570 -13.682 5.044 1.00 89.12 189 THR A O 1
ATOM 1469 N N . GLU A 1 190 ? -4.713 -11.931 3.950 1.00 91.19 190 GLU A N 1
ATOM 1470 C CA . GLU A 1 190 ? -4.584 -11.065 5.118 1.00 91.19 190 GLU A CA 1
ATOM 1471 C C . GLU A 1 190 ? -5.421 -9.803 4.908 1.00 91.19 190 GLU A C 1
ATOM 1473 O O . GLU A 1 190 ? -5.439 -9.233 3.811 1.00 91.19 190 GLU A O 1
ATOM 1478 N N . ILE A 1 191 ? -6.133 -9.406 5.960 1.00 95.19 191 ILE A N 1
ATOM 1479 C CA . ILE A 1 191 ? -6.758 -8.091 6.078 1.00 95.19 191 ILE A CA 1
ATOM 1480 C C . ILE A 1 191 ? -6.127 -7.348 7.247 1.00 95.19 191 ILE A C 1
ATOM 1482 O O . ILE A 1 191 ? -5.774 -7.957 8.262 1.00 95.19 191 ILE A O 1
ATOM 1486 N N . SER A 1 192 ? -6.027 -6.032 7.120 1.00 96.06 192 SER A N 1
ATOM 1487 C CA . SER A 1 192 ? -5.483 -5.171 8.163 1.00 96.06 192 SER A CA 1
ATOM 1488 C C . SER A 1 192 ? -6.304 -3.899 8.318 1.00 96.06 192 SER A C 1
ATOM 1490 O O . SER A 1 192 ? -6.850 -3.365 7.352 1.00 96.06 192 SER A O 1
ATOM 1492 N N . ILE A 1 193 ? -6.360 -3.388 9.543 1.00 96.88 193 ILE A N 1
ATOM 1493 C CA . ILE A 1 193 ? -6.895 -2.068 9.871 1.00 96.88 193 ILE A CA 1
ATOM 1494 C C . ILE A 1 193 ? -5.778 -1.277 10.538 1.00 96.88 193 ILE A C 1
ATOM 1496 O O . ILE A 1 193 ? -5.114 -1.800 11.432 1.00 96.88 193 ILE A O 1
ATOM 1500 N N . ALA A 1 194 ? -5.569 -0.033 10.114 1.00 96.44 194 ALA A N 1
ATOM 1501 C CA . ALA A 1 194 ? -4.612 0.855 10.756 1.00 96.44 194 ALA A CA 1
ATOM 1502 C C . ALA A 1 194 ? -5.254 2.167 11.211 1.00 96.44 194 ALA A C 1
ATOM 1504 O O . ALA A 1 194 ? -5.905 2.865 10.434 1.00 96.44 194 ALA A O 1
ATOM 1505 N N . PHE A 1 195 ? -5.025 2.507 12.472 1.00 95.75 195 PHE A N 1
ATOM 1506 C CA . PHE A 1 195 ? -5.551 3.687 13.145 1.00 95.75 195 PHE A CA 1
ATOM 1507 C C . PHE A 1 195 ? -4.426 4.695 13.335 1.00 95.75 195 PHE A C 1
ATOM 1509 O O . PHE A 1 195 ? -3.404 4.359 13.933 1.00 95.75 195 PHE A O 1
ATOM 1516 N N . THR A 1 196 ? -4.587 5.908 12.809 1.00 94.62 196 THR A N 1
ATOM 1517 C CA . THR A 1 196 ? -3.568 6.961 12.909 1.00 94.62 196 THR A CA 1
ATOM 1518 C C . THR A 1 196 ? -3.550 7.537 14.322 1.00 94.62 196 THR A C 1
ATOM 1520 O O . THR A 1 196 ? -4.591 7.917 14.861 1.00 94.62 196 THR A O 1
ATOM 1523 N N . LEU A 1 197 ? -2.365 7.611 14.923 1.00 93.19 197 LEU A N 1
ATOM 1524 C CA . LEU A 1 197 ? -2.158 8.066 16.292 1.00 93.19 197 LEU A CA 1
ATOM 1525 C C . LEU A 1 197 ? -1.137 9.200 16.333 1.00 93.19 197 LEU A C 1
ATOM 1527 O O . LEU A 1 197 ? -0.100 9.148 15.669 1.00 93.19 197 LEU A O 1
ATOM 1531 N N . GLN A 1 198 ? -1.407 10.189 17.176 1.00 90.50 198 GLN A N 1
ATOM 1532 C CA . GLN A 1 198 ? -0.460 11.226 17.550 1.00 90.50 198 GLN A CA 1
ATOM 1533 C C . GLN A 1 198 ? 0.123 10.908 18.927 1.00 90.50 198 GLN A C 1
ATOM 1535 O O . GLN A 1 198 ? -0.609 10.593 19.865 1.00 90.50 198 GLN A O 1
ATOM 1540 N N . GLU A 1 199 ? 1.445 10.965 19.046 1.00 85.56 199 GLU A N 1
ATOM 1541 C CA . GLU A 1 199 ? 2.148 10.734 20.307 1.00 85.56 199 GLU A CA 1
ATOM 1542 C C . GLU A 1 199 ? 2.304 12.067 21.051 1.00 85.56 199 GLU A C 1
ATOM 1544 O O . GLU A 1 199 ? 2.914 13.004 20.539 1.00 85.56 199 GLU A O 1
ATOM 1549 N N . PHE A 1 200 ? 1.736 12.163 22.253 1.00 79.44 200 PHE A N 1
ATOM 1550 C CA . PHE A 1 200 ? 1.829 13.345 23.109 1.00 79.44 200 PHE A CA 1
ATOM 1551 C C . PHE A 1 200 ? 2.105 12.920 24.552 1.00 79.44 200 PHE A C 1
ATOM 1553 O O . PHE A 1 200 ? 1.309 12.199 25.155 1.00 79.44 200 PHE A O 1
ATOM 1560 N N . ASN A 1 201 ? 3.238 13.356 25.111 1.00 75.69 201 ASN A N 1
ATOM 1561 C CA . ASN A 1 201 ? 3.675 13.034 26.478 1.00 75.69 201 ASN A CA 1
ATOM 1562 C C . ASN A 1 201 ? 3.643 11.525 26.812 1.00 75.69 201 ASN A C 1
ATOM 1564 O O . ASN A 1 201 ? 3.236 11.136 27.904 1.00 75.69 201 ASN A O 1
ATOM 1568 N N . GLY A 1 202 ? 4.032 10.666 25.862 1.00 74.69 202 GLY A N 1
ATOM 1569 C CA . GLY A 1 202 ? 4.031 9.205 26.037 1.00 74.69 202 GLY A CA 1
ATOM 1570 C C . GLY A 1 202 ? 2.650 8.538 25.950 1.00 74.69 202 GLY A C 1
ATOM 1571 O O . GLY A 1 202 ? 2.546 7.329 26.145 1.00 74.69 202 GLY A O 1
ATOM 1572 N N . ALA A 1 203 ? 1.594 9.295 25.635 1.00 79.00 203 ALA A N 1
ATOM 1573 C CA . ALA A 1 203 ? 0.259 8.777 25.360 1.00 79.00 203 ALA A CA 1
ATOM 1574 C C . ALA A 1 203 ? -0.092 8.899 23.870 1.00 79.00 203 ALA A C 1
ATOM 1576 O O . ALA A 1 203 ? 0.353 9.820 23.185 1.00 79.00 203 ALA A O 1
ATOM 1577 N N . TYR A 1 204 ? -0.943 7.993 23.386 1.00 85.25 204 TYR A N 1
ATOM 1578 C CA . TYR A 1 204 ? -1.474 8.042 22.026 1.00 85.25 204 TYR A CA 1
ATOM 1579 C C . TYR A 1 204 ? -2.844 8.722 21.991 1.00 85.25 204 TYR A C 1
ATOM 1581 O O . TYR A 1 204 ? -3.748 8.372 22.752 1.00 85.25 204 TYR A O 1
ATOM 1589 N N . ILE A 1 205 ? -2.997 9.687 21.087 1.00 88.19 205 ILE A N 1
ATOM 1590 C CA . ILE A 1 205 ? -4.239 10.414 20.819 1.00 88.19 205 ILE A CA 1
ATOM 1591 C C . ILE A 1 205 ? -4.712 10.042 19.406 1.00 88.19 205 ILE A C 1
ATOM 1593 O O . ILE A 1 205 ? -3.893 10.034 18.485 1.00 88.19 205 ILE A O 1
ATOM 1597 N N . PRO A 1 206 ? -5.999 9.712 19.205 1.00 90.31 206 PRO A N 1
ATOM 1598 C CA . PRO A 1 206 ? -6.517 9.370 17.886 1.00 90.31 206 PRO A CA 1
ATOM 1599 C C . PRO A 1 206 ? -6.492 10.583 16.949 1.00 90.31 206 PRO A C 1
ATOM 1601 O O . PRO A 1 206 ? -6.923 11.674 17.321 1.00 90.31 206 PRO A O 1
ATOM 1604 N N . HIS A 1 207 ? -6.020 10.378 15.721 1.00 91.56 207 HIS A N 1
ATOM 1605 C CA . HIS A 1 207 ? -6.049 11.379 14.658 1.00 91.56 207 HIS A CA 1
ATOM 1606 C C . HIS A 1 207 ? -7.133 11.014 13.633 1.00 91.56 207 HIS A C 1
ATOM 1608 O O . HIS A 1 207 ? -7.048 9.971 12.984 1.00 91.56 207 HIS A O 1
ATOM 1614 N N . LEU A 1 208 ? -8.167 11.854 13.513 1.00 90.81 208 LEU A N 1
ATOM 1615 C CA . LEU A 1 208 ? -9.469 11.498 12.921 1.00 90.81 208 LEU A CA 1
ATOM 1616 C C . LEU A 1 208 ? -9.682 11.961 11.470 1.00 90.81 208 LEU A C 1
ATOM 1618 O O . LEU A 1 208 ? -10.824 12.096 11.021 1.00 90.81 208 LEU A O 1
ATOM 1622 N N . ASP A 1 209 ? -8.602 12.163 10.724 1.00 91.62 209 ASP A N 1
ATOM 1623 C CA . ASP A 1 209 ? -8.675 12.534 9.311 1.00 91.62 209 ASP A CA 1
ATOM 1624 C C . ASP A 1 209 ? -9.115 11.373 8.422 1.00 91.62 209 ASP A C 1
ATOM 1626 O O . ASP A 1 209 ? -8.837 10.204 8.705 1.00 91.62 209 ASP A O 1
ATOM 1630 N N . GLN A 1 210 ? -9.762 11.701 7.300 1.00 93.00 210 GLN A N 1
ATOM 1631 C CA . GLN A 1 210 ? -10.154 10.696 6.318 1.00 93.00 210 GLN A CA 1
ATOM 1632 C C . GLN A 1 210 ? -8.930 9.982 5.748 1.00 93.00 210 GLN A C 1
ATOM 1634 O O . GLN A 1 210 ? -8.008 10.601 5.223 1.00 93.00 210 GLN A O 1
ATOM 1639 N N . GLN A 1 211 ? -8.963 8.657 5.811 1.00 93.31 211 GLN A N 1
ATOM 1640 C CA . GLN A 1 211 ? -7.888 7.790 5.372 1.00 93.31 211 GLN A CA 1
ATOM 1641 C C . GLN A 1 211 ? -8.261 7.056 4.074 1.00 93.31 211 GLN A C 1
ATOM 1643 O O . GLN A 1 211 ? -9.433 6.715 3.847 1.00 93.31 211 GLN A O 1
ATOM 1648 N N . PRO A 1 212 ? -7.280 6.793 3.195 1.00 92.50 212 PRO A N 1
ATOM 1649 C CA . PRO A 1 212 ? -7.505 5.990 2.005 1.00 92.50 212 PRO A CA 1
ATOM 1650 C C . PRO A 1 212 ? -7.636 4.504 2.349 1.00 92.50 212 PRO A C 1
ATOM 1652 O O . PRO A 1 212 ? -7.078 4.009 3.328 1.00 92.50 212 PRO A O 1
ATOM 1655 N N . VAL A 1 213 ? -8.351 3.769 1.499 1.00 93.38 213 VAL A N 1
ATOM 1656 C CA . VAL A 1 213 ? -8.365 2.299 1.531 1.00 93.38 213 VAL A CA 1
ATOM 1657 C C . VAL A 1 213 ? -7.182 1.774 0.724 1.00 93.38 213 VAL A C 1
ATOM 1659 O O . VAL A 1 213 ? -6.783 2.379 -0.261 1.00 93.38 213 VAL A O 1
ATOM 1662 N N . PHE A 1 214 ? -6.614 0.641 1.112 1.00 92.56 214 PHE A N 1
ATOM 1663 C CA . PHE A 1 214 ? -5.446 0.037 0.494 1.00 92.56 214 PHE A CA 1
ATOM 1664 C C . PHE A 1 214 ? -5.781 -1.308 -0.137 1.00 92.56 214 PHE A C 1
ATOM 1666 O O . PHE A 1 214 ? -6.385 -2.190 0.469 1.00 92.56 214 PHE A O 1
ATOM 1673 N N . ALA A 1 215 ? -5.247 -1.493 -1.338 1.00 89.38 215 ALA A N 1
ATOM 1674 C CA . ALA A 1 215 ? -5.006 -2.801 -1.932 1.00 89.38 215 ALA A CA 1
ATOM 1675 C C . ALA A 1 215 ? -3.510 -2.877 -2.242 1.00 89.38 215 ALA A C 1
ATOM 1677 O O . ALA A 1 215 ? -3.074 -2.682 -3.388 1.00 89.38 215 ALA A O 1
ATOM 1678 N N . PHE A 1 216 ? -2.730 -3.031 -1.167 1.00 83.12 216 PHE A N 1
ATOM 1679 C CA . PHE A 1 216 ? -1.268 -2.889 -1.074 1.00 83.12 216 PHE A CA 1
ATOM 1680 C C . PHE A 1 216 ? -0.702 -1.498 -1.402 1.00 83.12 216 PHE A C 1
ATOM 1682 O O . PHE A 1 216 ? 0.291 -1.091 -0.814 1.00 83.12 216 PHE A O 1
ATOM 1689 N N . LEU A 1 217 ? -1.339 -0.766 -2.315 1.00 84.94 217 LEU A N 1
ATOM 1690 C CA . LEU A 1 217 ? -1.121 0.650 -2.588 1.00 84.94 217 LEU A CA 1
ATOM 1691 C C . LEU A 1 217 ? -2.389 1.435 -2.216 1.00 84.94 217 LEU A C 1
ATOM 1693 O O . LEU A 1 217 ? -3.479 0.845 -2.281 1.00 84.94 217 LEU A O 1
ATOM 1697 N N . PRO A 1 218 ? -2.261 2.728 -1.864 1.00 87.25 218 PRO A N 1
ATOM 1698 C CA . PRO A 1 218 ? -3.406 3.581 -1.572 1.00 87.25 218 PRO A CA 1
ATOM 1699 C C . PRO A 1 218 ? -4.391 3.642 -2.747 1.00 87.25 218 PRO A C 1
ATOM 1701 O O . PRO A 1 218 ? -3.996 3.725 -3.911 1.00 87.25 218 PRO A O 1
ATOM 1704 N N . LEU A 1 219 ? -5.677 3.596 -2.424 1.00 89.56 219 LEU A N 1
ATOM 1705 C CA . LEU A 1 219 ? -6.811 3.912 -3.289 1.00 89.56 219 LEU A CA 1
ATOM 1706 C C . LEU A 1 219 ? -7.420 5.245 -2.828 1.00 89.56 219 LEU A C 1
ATOM 1708 O O . LEU A 1 219 ? -6.863 5.945 -1.984 1.00 89.56 219 LEU A O 1
ATOM 1712 N N . ARG A 1 220 ? -8.590 5.595 -3.363 1.00 88.88 220 ARG A N 1
ATOM 1713 C CA . ARG A 1 220 ? -9.346 6.768 -2.914 1.00 88.88 220 ARG A CA 1
ATOM 1714 C C . ARG A 1 220 ? -9.840 6.644 -1.467 1.00 88.88 220 ARG A C 1
ATOM 1716 O O . ARG A 1 220 ? -9.910 5.552 -0.894 1.00 88.88 220 ARG A O 1
ATOM 1723 N N . THR A 1 221 ? -10.239 7.777 -0.899 1.00 91.44 221 THR A N 1
ATOM 1724 C CA . THR A 1 221 ? -10.930 7.830 0.390 1.00 91.44 221 THR A CA 1
ATOM 1725 C C . THR A 1 221 ? -12.400 7.434 0.231 1.00 91.44 221 THR A C 1
ATOM 1727 O O . THR A 1 221 ? -13.066 7.724 -0.773 1.00 91.44 221 THR A O 1
ATOM 1730 N N . TYR A 1 222 ? -12.907 6.737 1.246 1.00 92.19 222 TYR A N 1
ATOM 1731 C CA . TYR A 1 222 ? -14.303 6.297 1.336 1.00 92.19 222 TYR A CA 1
ATOM 1732 C C . TYR A 1 222 ? -15.023 6.906 2.546 1.00 92.19 222 TYR A C 1
ATOM 1734 O O . TYR A 1 222 ? -16.075 6.413 2.925 1.00 92.19 222 TYR A O 1
ATOM 1742 N N . GLY A 1 223 ? -14.450 7.946 3.166 1.00 92.06 223 GLY A N 1
ATOM 1743 C CA . GLY A 1 223 ? -15.006 8.596 4.360 1.00 92.06 223 GLY A CA 1
ATOM 1744 C C . GLY A 1 223 ? -14.657 7.920 5.692 1.00 92.06 223 GLY A C 1
ATOM 1745 O O . GLY A 1 223 ? -15.163 8.316 6.737 1.00 92.06 223 GLY A O 1
ATOM 1746 N N . LEU A 1 224 ? -13.785 6.909 5.675 1.00 93.88 224 LEU A N 1
ATOM 1747 C CA . LEU A 1 224 ? -13.296 6.227 6.875 1.00 93.88 224 LEU A CA 1
ATOM 1748 C C . LEU A 1 224 ? -12.183 7.036 7.548 1.00 93.88 224 LEU A C 1
ATOM 1750 O O . LEU A 1 224 ? -11.334 7.596 6.862 1.00 93.88 224 LEU A O 1
ATOM 1754 N N . LYS A 1 225 ? -12.153 7.045 8.884 1.00 94.88 225 LYS A N 1
ATOM 1755 C CA . LYS A 1 225 ? -11.127 7.723 9.709 1.00 94.88 225 LYS A CA 1
ATOM 1756 C C . LYS A 1 225 ? -9.944 6.811 10.067 1.00 94.88 225 LYS A C 1
ATOM 1758 O O . LYS A 1 225 ? -9.123 7.125 10.918 1.00 94.88 225 LYS A O 1
ATOM 1763 N N . PHE A 1 226 ? -9.888 5.643 9.439 1.00 95.56 226 PHE A N 1
ATOM 1764 C CA . PHE A 1 226 ? -8.857 4.628 9.605 1.00 95.56 226 PHE A CA 1
ATOM 1765 C C . PHE A 1 226 ? -8.604 3.959 8.258 1.00 95.56 226 PHE A C 1
ATOM 1767 O O . PHE A 1 226 ? -9.465 3.947 7.374 1.00 95.56 226 PHE A O 1
ATOM 1774 N N . ILE A 1 227 ? -7.413 3.398 8.103 1.00 95.69 227 ILE A N 1
ATOM 1775 C CA . ILE A 1 227 ? -7.011 2.722 6.880 1.00 95.69 227 ILE A CA 1
ATOM 1776 C C . ILE A 1 227 ? -7.525 1.285 6.910 1.00 95.69 227 ILE A C 1
ATOM 1778 O O . ILE A 1 227 ? -7.305 0.561 7.879 1.00 95.69 227 ILE A O 1
ATOM 1782 N N . LEU A 1 228 ? -8.153 0.856 5.819 1.00 95.44 228 LEU A N 1
ATOM 1783 C CA . LEU A 1 228 ? -8.433 -0.553 5.552 1.00 95.44 228 LEU A CA 1
ATOM 1784 C C . LEU A 1 228 ? -7.441 -1.082 4.537 1.00 95.44 228 LEU A C 1
ATOM 1786 O O . LEU A 1 228 ? -7.253 -0.454 3.502 1.00 95.44 228 LEU A O 1
ATOM 1790 N N . GLN A 1 229 ? -6.882 -2.257 4.775 1.00 94.44 229 GLN A N 1
ATOM 1791 C CA . GLN A 1 229 ? -6.114 -2.991 3.786 1.00 94.44 229 GLN A CA 1
ATOM 1792 C C . GLN A 1 229 ? -6.699 -4.388 3.601 1.00 94.44 229 GLN A C 1
ATOM 1794 O O . GLN A 1 229 ? -7.048 -5.075 4.558 1.00 94.44 229 GLN A O 1
ATOM 1799 N N . GLY A 1 230 ? -6.787 -4.807 2.344 1.00 92.06 230 GLY A N 1
ATOM 1800 C CA . GLY A 1 230 ? -7.107 -6.178 1.972 1.00 92.06 230 GLY A CA 1
ATOM 1801 C C . GLY A 1 230 ? -6.672 -6.472 0.541 1.00 92.06 230 GLY A C 1
ATOM 1802 O O . GLY A 1 230 ? -6.358 -5.560 -0.231 1.00 92.06 230 GLY A O 1
ATOM 1803 N N . ASP A 1 231 ? -6.664 -7.751 0.169 1.00 89.44 231 ASP A N 1
ATOM 1804 C CA . ASP A 1 231 ? -6.418 -8.195 -1.209 1.00 89.44 231 ASP A CA 1
ATOM 1805 C C . ASP A 1 231 ? -7.659 -7.977 -2.093 1.00 89.44 231 ASP A C 1
ATOM 1807 O O . ASP A 1 231 ? -8.259 -8.915 -2.616 1.00 89.44 231 ASP A O 1
ATOM 1811 N N . PHE A 1 232 ? -8.110 -6.726 -2.209 1.00 90.38 232 PHE A N 1
ATOM 1812 C CA . PHE A 1 232 ? -9.294 -6.393 -2.993 1.00 90.38 232 PHE A CA 1
ATOM 1813 C C . PHE A 1 232 ? -9.056 -6.611 -4.489 1.00 90.38 232 PHE A C 1
ATOM 1815 O O . PHE A 1 232 ? -8.039 -6.210 -5.061 1.00 90.38 232 PHE A O 1
ATOM 1822 N N . VAL A 1 233 ? -10.055 -7.183 -5.156 1.00 87.50 233 VAL A N 1
ATOM 1823 C CA . VAL A 1 233 ? -10.120 -7.240 -6.616 1.00 87.50 233 VAL A CA 1
ATOM 1824 C C . VAL A 1 233 ? -10.463 -5.855 -7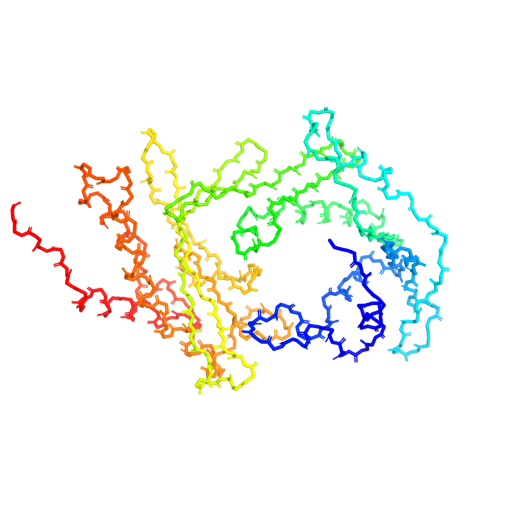.133 1.00 87.50 233 VAL A C 1
ATOM 1826 O O . VAL A 1 233 ? -11.482 -5.279 -6.750 1.00 87.50 233 VAL A O 1
ATOM 1829 N N . LEU A 1 234 ? -9.608 -5.338 -8.013 1.00 86.56 234 LEU A N 1
ATOM 1830 C CA . LEU A 1 234 ? -9.766 -4.020 -8.613 1.00 86.56 234 LEU A CA 1
ATOM 1831 C C . LEU A 1 234 ? -9.935 -4.116 -10.140 1.00 86.56 234 LEU A C 1
ATOM 1833 O O . LEU A 1 234 ? -9.254 -4.931 -10.790 1.00 86.56 234 LEU A O 1
ATOM 1837 N N . PRO A 1 235 ? -10.752 -3.230 -10.741 1.00 81.00 235 PRO A N 1
ATOM 1838 C CA . PRO A 1 235 ? -10.773 -3.024 -12.179 1.00 81.00 235 PRO A CA 1
ATOM 1839 C C . PRO A 1 235 ? -9.412 -2.501 -12.659 1.00 81.00 235 PRO A C 1
ATOM 1841 O O . PRO A 1 235 ? -8.549 -2.091 -11.880 1.00 81.00 235 PRO A O 1
ATOM 1844 N N . SER A 1 236 ? -9.179 -2.532 -13.971 1.00 72.19 236 SER A N 1
ATOM 1845 C CA . SER A 1 236 ? -7.892 -2.103 -14.540 1.00 72.19 236 SER A CA 1
ATOM 1846 C C . SER A 1 236 ? -7.576 -0.622 -14.296 1.00 72.19 236 SER A C 1
ATOM 1848 O O . SER A 1 236 ? -6.396 -0.295 -14.200 1.00 72.19 236 SER A O 1
ATOM 1850 N N . SER A 1 237 ? -8.590 0.240 -14.139 1.00 73.38 237 SER A N 1
ATOM 1851 C CA . SER A 1 237 ? -8.405 1.653 -13.775 1.00 73.38 237 SER A CA 1
ATOM 1852 C C . SER A 1 237 ? -7.941 1.850 -12.327 1.00 73.38 237 SER A C 1
ATOM 1854 O O . SER A 1 237 ? -7.302 2.852 -12.031 1.00 73.38 237 SER A O 1
ATOM 1856 N N . ARG A 1 238 ? -8.208 0.880 -11.433 1.00 77.25 238 ARG A N 1
ATOM 1857 C CA . ARG A 1 238 ? -7.997 0.974 -9.973 1.00 77.25 238 ARG A CA 1
ATOM 1858 C C . ARG A 1 238 ? -8.711 2.160 -9.302 1.00 77.25 238 ARG A C 1
ATOM 1860 O O . ARG A 1 238 ? -8.318 2.553 -8.208 1.00 77.25 238 ARG A O 1
ATOM 1867 N N . GLU A 1 239 ? -9.749 2.706 -9.929 1.00 75.56 239 GLU A N 1
ATOM 1868 C CA . GLU A 1 239 ? -10.507 3.844 -9.388 1.00 75.56 239 GLU A CA 1
ATOM 1869 C C . GLU A 1 239 ? -11.408 3.433 -8.217 1.00 75.56 239 GLU A C 1
ATOM 1871 O O . GLU A 1 239 ? -11.534 4.169 -7.238 1.00 75.56 239 GLU A O 1
ATOM 1876 N N . GLU A 1 240 ? -11.994 2.235 -8.282 1.00 81.62 240 GLU A N 1
ATOM 1877 C CA . GLU A 1 240 ? -12.917 1.720 -7.268 1.00 81.62 240 GLU A CA 1
ATOM 1878 C C . GLU A 1 240 ? -12.675 0.242 -6.954 1.00 81.62 240 GLU A C 1
ATOM 1880 O O . GLU A 1 240 ? -12.002 -0.469 -7.699 1.00 81.62 240 GLU A O 1
ATOM 1885 N N . VAL A 1 241 ? -13.213 -0.218 -5.825 1.00 86.81 241 VAL A N 1
ATOM 1886 C CA . VAL A 1 241 ? -13.267 -1.646 -5.487 1.00 86.81 241 VAL A CA 1
ATOM 1887 C C . VAL A 1 241 ? -14.426 -2.286 -6.247 1.00 86.81 241 VAL A C 1
ATOM 1889 O O . VAL A 1 241 ? -15.527 -1.744 -6.251 1.00 86.81 241 VAL A O 1
ATOM 1892 N N . ASP A 1 242 ? -14.182 -3.438 -6.872 1.00 83.44 242 ASP A N 1
ATOM 1893 C CA . ASP A 1 242 ? -15.209 -4.178 -7.610 1.00 83.44 242 ASP A CA 1
ATOM 1894 C C . ASP A 1 242 ? -16.297 -4.696 -6.650 1.00 83.44 242 ASP A C 1
ATOM 1896 O O . ASP A 1 242 ? -16.050 -5.608 -5.854 1.00 83.44 242 ASP A O 1
ATOM 1900 N N . GLY A 1 243 ? -17.479 -4.080 -6.691 1.00 81.75 243 GLY A N 1
ATOM 1901 C CA . GLY A 1 243 ? -18.588 -4.394 -5.792 1.00 81.75 243 GLY A CA 1
ATOM 1902 C C . GLY A 1 243 ? -19.304 -5.705 -6.107 1.00 81.75 243 GLY A C 1
ATOM 1903 O O . GLY A 1 243 ? -19.881 -6.301 -5.197 1.00 81.75 243 GLY A O 1
ATOM 1904 N N . ASP A 1 244 ? -19.212 -6.185 -7.345 1.00 84.50 244 ASP A N 1
ATOM 1905 C CA . ASP A 1 244 ? -19.888 -7.407 -7.792 1.00 84.50 244 ASP A CA 1
ATOM 1906 C C . ASP A 1 244 ? -19.066 -8.664 -7.474 1.00 84.50 244 ASP A C 1
ATOM 1908 O O . ASP A 1 244 ? -19.566 -9.787 -7.523 1.00 84.50 244 ASP A O 1
ATOM 1912 N N . SER A 1 245 ? -17.796 -8.485 -7.102 1.00 88.00 245 SER A N 1
ATOM 1913 C CA . SER A 1 245 ? -16.887 -9.560 -6.716 1.00 88.00 245 SER A CA 1
ATOM 1914 C C . SER A 1 245 ? -17.306 -10.211 -5.384 1.00 88.00 245 SER A C 1
ATOM 1916 O O . SER A 1 245 ? -17.185 -9.575 -4.327 1.00 88.00 245 SER A O 1
ATOM 1918 N N . PRO A 1 246 ? -17.673 -11.513 -5.369 1.00 89.56 246 PRO A N 1
ATOM 1919 C CA . PRO A 1 246 ? -17.995 -12.234 -4.131 1.00 89.56 246 PRO A CA 1
ATOM 1920 C C . PRO A 1 246 ? -16.830 -12.244 -3.136 1.00 89.56 246 PRO A C 1
ATOM 1922 O O . PRO A 1 246 ? -17.028 -12.225 -1.925 1.00 89.56 246 PRO A O 1
ATOM 1925 N N . TRP A 1 247 ? -15.600 -12.217 -3.656 1.00 89.88 247 TRP A N 1
ATOM 1926 C CA . TRP A 1 247 ? -14.383 -12.116 -2.858 1.00 89.88 247 TRP A CA 1
ATOM 1927 C C . TRP A 1 247 ? -14.322 -10.809 -2.065 1.00 89.88 247 TRP A C 1
ATOM 1929 O O . TRP A 1 247 ? -14.052 -10.829 -0.868 1.00 89.88 247 TRP A O 1
ATOM 1939 N N . ASN A 1 248 ? -14.612 -9.674 -2.708 1.00 92.38 248 ASN A N 1
ATOM 1940 C CA . ASN A 1 248 ? -14.580 -8.380 -2.032 1.00 92.38 248 ASN A CA 1
ATOM 1941 C C . ASN A 1 248 ? -15.694 -8.287 -0.987 1.00 92.38 248 ASN A C 1
ATOM 1943 O O . ASN A 1 248 ? -15.444 -7.812 0.118 1.00 92.38 248 ASN A O 1
ATOM 1947 N N . GLN A 1 249 ? -16.897 -8.776 -1.310 1.00 91.94 249 GLN A N 1
ATOM 1948 C CA . GLN A 1 249 ? -18.026 -8.825 -0.373 1.00 91.94 249 GLN A CA 1
ATOM 1949 C C . GLN A 1 249 ? -17.711 -9.684 0.856 1.00 91.94 249 GLN A C 1
ATOM 1951 O O . GLN A 1 249 ? -18.006 -9.300 1.989 1.00 91.94 249 GLN A O 1
ATOM 1956 N N . TRP A 1 250 ? -17.043 -10.820 0.657 1.00 92.69 250 TRP A N 1
ATOM 1957 C CA . TRP A 1 250 ? -16.572 -11.625 1.772 1.00 92.69 250 TRP A CA 1
ATOM 1958 C C . TRP A 1 250 ? -15.505 -10.905 2.596 1.00 92.69 250 TRP A C 1
ATOM 1960 O O . TRP A 1 250 ? -15.661 -10.838 3.811 1.00 92.69 250 TRP A O 1
ATOM 1970 N N . LEU A 1 251 ? -14.482 -10.298 1.980 1.00 93.31 251 LEU A N 1
ATOM 1971 C CA . LEU A 1 251 ? -13.486 -9.510 2.720 1.00 93.31 251 LEU A CA 1
ATOM 1972 C C . LEU A 1 251 ? -14.154 -8.410 3.559 1.00 93.31 251 LEU A C 1
ATOM 1974 O O . LEU A 1 251 ? -13.837 -8.254 4.737 1.00 93.31 251 LEU A O 1
ATOM 1978 N N . LEU A 1 252 ? -15.129 -7.698 2.979 1.00 94.62 252 LEU A N 1
ATOM 1979 C CA . LEU A 1 252 ? -15.923 -6.678 3.666 1.00 94.62 252 LEU A CA 1
ATOM 1980 C C . LEU A 1 252 ? -16.603 -7.230 4.929 1.00 94.62 252 LEU A C 1
ATOM 1982 O O . LEU A 1 252 ? -16.619 -6.561 5.961 1.00 94.62 252 LEU A O 1
ATOM 1986 N N . SER A 1 253 ? -17.109 -8.466 4.866 1.00 93.81 253 SER A N 1
ATOM 1987 C CA . SER A 1 253 ? -17.760 -9.136 5.998 1.00 93.81 253 SER A CA 1
ATOM 1988 C C . SER A 1 253 ? -16.834 -9.464 7.171 1.00 93.81 253 SER A C 1
ATOM 1990 O O . SER A 1 253 ? -17.327 -9.621 8.285 1.00 93.81 253 SER A O 1
ATOM 1992 N N . GLN A 1 254 ? -15.519 -9.537 6.944 1.00 94.94 254 GLN A N 1
ATOM 1993 C CA . GLN A 1 254 ? -14.534 -9.916 7.963 1.00 94.94 254 GLN A CA 1
ATOM 1994 C C . GLN A 1 254 ? -13.980 -8.711 8.744 1.00 94.94 254 GLN A C 1
ATOM 1996 O O . GLN A 1 254 ? -13.594 -8.848 9.904 1.00 94.94 254 GLN A O 1
ATOM 2001 N N . PHE A 1 255 ? -13.985 -7.506 8.159 1.00 95.81 255 PHE A N 1
ATOM 2002 C CA . PHE A 1 255 ? -13.479 -6.300 8.833 1.00 95.81 255 PHE A CA 1
ATOM 2003 C C . PHE A 1 255 ? -14.162 -5.956 10.167 1.00 95.81 255 PHE A C 1
ATOM 2005 O O . PHE A 1 255 ? -13.455 -5.515 11.070 1.00 95.81 255 PHE A O 1
ATOM 2012 N N . PRO A 1 256 ? -15.484 -6.137 10.353 1.00 94.94 256 PRO A N 1
ATOM 2013 C CA . PRO A 1 256 ? -16.129 -5.880 11.640 1.00 94.94 256 PRO A CA 1
ATOM 2014 C C . PRO A 1 256 ? -15.559 -6.711 12.795 1.00 94.94 256 PRO A C 1
ATOM 2016 O O . PRO A 1 256 ? -15.388 -6.186 13.893 1.00 94.94 256 PRO A O 1
ATOM 2019 N N . ASP A 1 257 ? -15.236 -7.984 12.552 1.00 94.12 257 ASP A N 1
ATOM 2020 C CA . ASP A 1 257 ? -14.642 -8.858 13.569 1.00 94.12 257 ASP A CA 1
ATOM 2021 C C . ASP A 1 257 ? -13.202 -8.435 13.891 1.00 94.12 257 ASP A C 1
ATOM 2023 O O . ASP A 1 257 ? -12.821 -8.359 15.063 1.00 94.12 257 ASP A O 1
ATOM 2027 N N . LEU A 1 258 ? -12.429 -8.051 12.868 1.00 95.44 258 LEU A N 1
ATOM 2028 C CA . LEU A 1 258 ? -11.099 -7.473 13.057 1.00 95.44 258 LEU A CA 1
ATOM 2029 C C . LEU A 1 258 ? -11.153 -6.145 13.826 1.00 95.44 258 LEU A C 1
ATOM 2031 O O . LEU A 1 258 ? -10.317 -5.921 14.694 1.00 95.44 258 LEU A O 1
ATOM 2035 N N . PHE A 1 259 ? -12.142 -5.285 13.570 1.00 95.38 259 PHE A N 1
ATOM 2036 C CA . PHE A 1 259 ? -12.303 -4.012 14.278 1.00 95.38 259 PHE A CA 1
ATOM 2037 C C . PHE A 1 259 ? -12.518 -4.225 15.784 1.00 95.38 259 PHE A C 1
ATOM 2039 O O . PHE A 1 259 ? -11.862 -3.580 16.598 1.00 95.38 259 PHE A O 1
ATOM 2046 N N . VAL A 1 260 ? -13.377 -5.176 16.164 1.00 92.81 260 VAL A N 1
ATOM 2047 C CA . VAL A 1 260 ? -13.595 -5.550 17.574 1.00 92.81 260 VAL A CA 1
ATOM 2048 C C . VAL A 1 260 ? -12.339 -6.174 18.188 1.00 92.81 260 VAL A C 1
ATOM 2050 O O . VAL A 1 260 ? -11.992 -5.894 19.333 1.00 92.81 260 VAL A O 1
ATOM 2053 N N . SER A 1 261 ? -11.623 -7.025 17.450 1.00 92.62 261 SER A N 1
ATOM 2054 C CA . SER A 1 261 ? -10.356 -7.574 17.946 1.00 92.62 261 SER A CA 1
ATOM 2055 C C . SER A 1 261 ? -9.308 -6.476 18.153 1.00 92.62 261 SER A C 1
ATOM 2057 O O . SER A 1 261 ? -8.570 -6.508 19.138 1.00 92.62 261 SER A O 1
ATOM 2059 N N . ALA A 1 262 ? -9.257 -5.500 17.246 1.00 93.75 262 ALA A N 1
ATOM 2060 C CA . ALA A 1 262 ? -8.354 -4.362 17.309 1.00 93.75 262 ALA A CA 1
ATOM 2061 C C . ALA A 1 262 ? -8.644 -3.478 18.528 1.00 93.75 262 ALA A C 1
ATOM 2063 O O . ALA A 1 262 ? -7.699 -3.045 19.178 1.00 93.75 262 ALA A O 1
ATOM 2064 N N . GLU A 1 263 ? -9.916 -3.284 18.891 1.00 91.19 263 GLU A N 1
ATOM 2065 C CA . GLU A 1 263 ? -10.315 -2.579 20.117 1.00 91.19 263 GLU A CA 1
ATOM 2066 C C . GLU A 1 263 ? -9.665 -3.204 21.356 1.00 91.19 263 GLU A C 1
ATOM 2068 O O . GLU A 1 263 ? -9.044 -2.509 22.161 1.00 91.19 263 GLU A O 1
ATOM 2073 N N . ARG A 1 264 ? -9.778 -4.532 21.499 1.00 89.12 264 ARG A N 1
ATOM 2074 C CA . ARG A 1 264 ? -9.235 -5.261 22.656 1.00 89.12 264 ARG A CA 1
ATOM 2075 C C . ARG A 1 264 ? -7.722 -5.119 22.735 1.00 89.12 264 ARG A C 1
ATOM 2077 O O . ARG A 1 264 ? -7.184 -4.857 23.807 1.00 89.12 264 ARG A O 1
ATOM 2084 N N . SER A 1 265 ? -7.043 -5.261 21.599 1.00 91.00 265 SER A N 1
ATOM 2085 C CA . SER A 1 265 ? -5.594 -5.081 21.510 1.00 91.00 265 SER A CA 1
ATOM 2086 C C . SER A 1 265 ? -5.169 -3.634 21.787 1.00 91.00 265 SER A C 1
ATOM 2088 O O . SER A 1 265 ? -4.174 -3.424 22.471 1.00 91.00 265 SER A O 1
ATOM 2090 N N . PHE A 1 266 ? -5.942 -2.641 21.338 1.00 90.25 266 PHE A N 1
ATOM 2091 C CA . PHE A 1 266 ? -5.681 -1.226 21.606 1.00 90.25 266 PHE A CA 1
ATOM 2092 C C . PHE A 1 266 ? -5.842 -0.886 23.093 1.00 90.25 266 PHE A C 1
ATOM 2094 O O . PHE A 1 266 ? -4.998 -0.210 23.677 1.00 90.25 266 PHE A O 1
ATOM 2101 N N . CYS A 1 267 ? -6.887 -1.407 23.740 1.00 87.94 267 CYS A N 1
ATOM 2102 C CA . CYS A 1 267 ? -7.107 -1.217 25.175 1.00 87.94 267 CYS A CA 1
ATOM 2103 C C . CYS A 1 267 ? -6.040 -1.912 26.038 1.00 87.94 267 CYS A C 1
ATOM 2105 O O . CYS A 1 267 ? -5.803 -1.494 27.168 1.00 87.94 267 CYS A O 1
ATOM 2107 N N . ALA A 1 268 ? -5.380 -2.946 25.509 1.00 87.38 268 ALA A N 1
ATOM 2108 C CA . ALA A 1 268 ? -4.298 -3.660 26.184 1.00 87.38 268 ALA A CA 1
ATOM 2109 C C . ALA A 1 268 ? -2.925 -2.964 26.082 1.00 87.38 268 ALA A C 1
ATOM 2111 O O . ALA A 1 268 ? -1.968 -3.429 26.711 1.00 87.38 268 ALA A O 1
ATOM 2112 N N . LEU A 1 269 ? -2.804 -1.869 25.317 1.00 86.62 269 LEU A N 1
ATOM 2113 C CA . LEU A 1 269 ? -1.548 -1.126 25.185 1.00 86.62 269 LEU A CA 1
ATOM 2114 C C . LEU A 1 269 ? -1.051 -0.627 26.548 1.00 86.62 269 LEU A C 1
ATOM 2116 O O . LEU A 1 269 ? -1.817 -0.166 27.398 1.00 86.62 269 LEU A O 1
ATOM 2120 N N . SER A 1 270 ? 0.268 -0.671 26.741 1.00 83.62 270 SER A N 1
ATOM 2121 C CA . SER A 1 270 ? 0.927 -0.313 28.004 1.00 83.62 270 SER A CA 1
ATOM 2122 C C . SER A 1 270 ? 0.579 1.096 28.499 1.00 83.62 270 SER A C 1
ATOM 2124 O O . SER A 1 270 ? 0.363 1.278 29.695 1.00 83.62 270 SER A O 1
ATOM 2126 N N . CYS A 1 271 ? 0.432 2.062 27.587 1.00 80.62 271 CYS A N 1
ATOM 2127 C CA . CYS A 1 271 ? 0.078 3.452 27.887 1.00 80.62 271 CYS A CA 1
ATOM 2128 C C . CYS A 1 271 ? -1.349 3.647 28.427 1.00 80.62 271 CYS A C 1
ATOM 2130 O O . CYS A 1 271 ? -1.667 4.723 28.928 1.00 80.62 271 CYS A O 1
ATOM 2132 N N . PHE A 1 272 ? -2.218 2.638 28.316 1.00 82.69 272 PHE A N 1
ATOM 2133 C CA . PHE A 1 272 ? -3.611 2.708 28.756 1.00 82.69 272 PHE A CA 1
ATOM 2134 C C . PHE A 1 272 ? -3.920 1.853 29.991 1.00 82.69 272 PHE A C 1
ATOM 2136 O O . PHE A 1 272 ? -5.043 1.911 30.489 1.00 82.69 272 PHE A O 1
ATOM 2143 N N . LYS A 1 273 ? -2.940 1.117 30.540 1.00 78.69 273 LYS A N 1
ATOM 2144 C CA . LYS A 1 273 ? -3.144 0.239 31.709 1.00 78.69 273 LYS A CA 1
ATOM 2145 C C . LYS A 1 273 ? -3.725 0.961 32.926 1.00 78.69 273 LYS A C 1
ATOM 2147 O O . LYS A 1 273 ? -4.540 0.387 33.636 1.00 78.69 273 LYS A O 1
ATOM 2152 N N . GLU A 1 274 ? -3.322 2.208 33.153 1.00 78.69 274 GLU A N 1
ATOM 2153 C CA . GLU A 1 274 ? -3.794 3.013 34.287 1.00 78.69 274 GLU A CA 1
ATOM 2154 C C . GLU A 1 274 ? -5.164 3.664 34.038 1.00 78.69 274 GLU A C 1
ATOM 2156 O O . GLU A 1 274 ? -5.831 4.075 34.983 1.00 78.69 274 GLU A O 1
ATOM 2161 N N . ASN A 1 275 ? -5.606 3.773 32.778 1.00 81.81 275 ASN A N 1
ATOM 2162 C CA . ASN A 1 275 ? -6.878 4.402 32.424 1.00 81.81 275 ASN A CA 1
ATOM 2163 C C . ASN A 1 275 ? -7.528 3.725 31.199 1.00 81.81 275 ASN A C 1
ATOM 2165 O O . ASN A 1 275 ? -7.473 4.262 30.083 1.00 81.81 275 ASN A O 1
ATOM 2169 N N . PRO A 1 276 ? -8.179 2.562 31.393 1.00 82.44 276 PRO A N 1
ATOM 2170 C CA . PRO A 1 276 ? -8.812 1.822 30.304 1.00 82.44 276 PRO A CA 1
ATOM 2171 C C . PRO A 1 276 ? -9.981 2.593 29.674 1.00 82.44 276 PRO A C 1
ATOM 2173 O O . PRO A 1 276 ? -10.205 2.492 28.469 1.00 82.44 276 PRO A O 1
ATOM 2176 N N . GLY A 1 277 ? -10.686 3.431 30.445 1.00 82.62 277 GLY A N 1
ATOM 2177 C CA . GLY A 1 277 ? -11.786 4.256 29.933 1.00 82.62 277 GLY A CA 1
ATOM 2178 C C . GLY A 1 277 ? -11.335 5.241 28.851 1.00 82.62 277 GLY A C 1
ATOM 2179 O O . GLY A 1 277 ? -12.024 5.422 27.846 1.00 82.62 277 GLY A O 1
ATOM 2180 N N . LYS A 1 278 ? -10.136 5.820 28.999 1.00 85.31 278 LYS A N 1
ATOM 2181 C CA . LYS A 1 278 ? -9.537 6.686 27.973 1.00 85.31 278 LYS A CA 1
ATOM 2182 C C . LYS A 1 278 ? -9.215 5.916 26.690 1.00 85.31 278 LYS A C 1
ATOM 2184 O O . LYS A 1 278 ? -9.405 6.461 25.606 1.00 85.31 278 LYS A O 1
ATOM 2189 N N . ALA A 1 279 ? -8.766 4.666 26.806 1.00 85.94 279 ALA A N 1
ATOM 2190 C CA . ALA A 1 279 ? -8.464 3.808 25.660 1.00 85.94 279 ALA A CA 1
ATOM 2191 C C . ALA A 1 279 ? -9.720 3.504 24.844 1.00 85.94 279 ALA A C 1
ATOM 2193 O O . ALA A 1 279 ? -9.735 3.685 23.629 1.00 85.94 279 ALA A O 1
ATOM 2194 N N . VAL A 1 280 ? -10.794 3.122 25.536 1.00 87.50 280 VAL A N 1
ATOM 2195 C CA . VAL A 1 280 ? -12.101 2.852 24.933 1.00 87.50 280 VAL A CA 1
ATOM 2196 C C . VAL A 1 280 ? -12.636 4.103 24.249 1.00 87.50 280 VAL A C 1
ATOM 2198 O O . VAL A 1 280 ? -13.000 4.051 23.079 1.00 87.50 280 VAL A O 1
ATOM 2201 N N . ALA A 1 281 ? -12.647 5.248 24.938 1.00 88.50 281 ALA A N 1
ATOM 2202 C CA . ALA A 1 281 ? -13.129 6.500 24.359 1.00 88.50 281 ALA A CA 1
ATOM 2203 C C . ALA A 1 281 ? -12.318 6.907 23.115 1.00 88.50 281 ALA A C 1
ATOM 2205 O O . ALA A 1 281 ? -12.892 7.307 22.100 1.00 88.50 281 ALA A O 1
ATOM 2206 N N . ALA A 1 282 ? -10.990 6.756 23.169 1.00 89.69 282 ALA A N 1
ATOM 2207 C CA . ALA A 1 282 ? -10.111 7.016 22.036 1.00 89.69 282 ALA A CA 1
ATOM 2208 C C . ALA A 1 282 ? -10.392 6.064 20.865 1.00 89.69 282 ALA A C 1
ATOM 2210 O O . ALA A 1 282 ? -10.515 6.519 19.731 1.00 89.69 282 ALA A O 1
ATOM 2211 N N . PHE A 1 283 ? -10.548 4.765 21.117 1.00 90.94 283 PHE A N 1
ATOM 2212 C CA . PHE A 1 283 ? -10.810 3.792 20.060 1.00 90.94 283 PHE A CA 1
ATOM 2213 C C . PHE A 1 283 ? -12.199 3.975 19.435 1.00 90.94 283 PHE A C 1
ATOM 2215 O O . PHE A 1 283 ? -12.338 3.996 18.213 1.00 90.94 283 PHE A O 1
ATOM 2222 N N . LEU A 1 284 ? -13.230 4.189 20.259 1.00 91.38 284 LEU A N 1
ATOM 2223 C CA . LEU A 1 284 ? -14.600 4.402 19.791 1.00 91.38 284 LEU A CA 1
ATOM 2224 C C . LEU A 1 284 ? -14.749 5.678 18.951 1.00 91.38 284 LEU A C 1
ATOM 2226 O O . LEU A 1 284 ? -15.661 5.753 18.130 1.00 91.38 284 LEU A O 1
ATOM 2230 N N . SER A 1 285 ? -13.837 6.647 19.080 1.00 92.44 285 SER A N 1
ATOM 2231 C CA . SER A 1 285 ? -13.816 7.834 18.214 1.00 92.44 285 SER A CA 1
ATOM 2232 C C . SER A 1 285 ? -13.571 7.514 16.728 1.00 92.44 285 SER A C 1
ATOM 2234 O O . SER A 1 285 ? -13.961 8.296 15.859 1.00 92.44 285 SER A O 1
ATOM 2236 N N . PHE A 1 286 ? -13.002 6.340 16.418 1.00 93.19 286 PHE A N 1
ATOM 2237 C CA . PHE A 1 286 ? -12.828 5.847 15.050 1.00 93.19 286 PHE A CA 1
ATOM 2238 C C . PHE A 1 286 ? -14.073 5.167 14.470 1.00 93.19 286 PHE A C 1
ATOM 2240 O O . PHE A 1 286 ? -14.082 4.856 13.276 1.00 93.19 286 PHE A O 1
ATOM 2247 N N . VAL A 1 287 ? -15.115 4.909 15.272 1.00 92.38 287 VAL A N 1
ATOM 2248 C CA . VAL A 1 287 ? -16.345 4.278 14.777 1.00 92.38 287 VAL A CA 1
ATOM 2249 C C . VAL A 1 287 ? -17.002 5.216 13.757 1.00 92.38 287 VAL A C 1
ATOM 2251 O O . VAL A 1 287 ? -17.369 6.342 14.100 1.00 92.38 287 VAL A O 1
ATOM 2254 N N . PRO A 1 288 ? -17.159 4.784 12.494 1.00 89.00 288 PRO A N 1
ATOM 2255 C CA . PRO A 1 288 ? -17.654 5.656 11.443 1.00 89.00 288 PRO A CA 1
ATOM 2256 C C . PRO A 1 288 ? -19.165 5.865 11.577 1.00 89.00 288 PRO A C 1
ATOM 2258 O O . PRO A 1 288 ? -19.903 4.956 11.970 1.00 89.00 288 PRO A O 1
ATOM 2261 N N . LEU A 1 289 ? -19.656 7.045 11.197 1.00 87.00 289 LEU A N 1
ATOM 2262 C CA . LEU A 1 289 ? -21.093 7.319 11.185 1.00 87.00 289 LEU A CA 1
ATOM 2263 C C . LEU A 1 289 ? -21.750 6.770 9.906 1.00 87.00 289 LEU A C 1
ATOM 2265 O O . LEU A 1 289 ? -21.163 6.768 8.825 1.00 87.00 289 LEU A O 1
ATOM 2269 N N . VAL A 1 290 ? -23.026 6.368 9.997 1.00 77.44 290 VAL A N 1
ATOM 2270 C CA . VAL A 1 290 ? -23.810 5.684 8.933 1.00 77.44 290 VAL A CA 1
ATOM 2271 C C . VAL A 1 290 ? -24.022 6.530 7.654 1.00 77.44 290 VAL A C 1
ATOM 2273 O O . VAL A 1 290 ? -24.634 6.066 6.696 1.00 77.44 290 VAL A O 1
ATOM 2276 N N . ARG A 1 291 ? -23.513 7.765 7.606 1.00 84.19 291 ARG A N 1
ATOM 2277 C CA . ARG A 1 291 ? -23.565 8.665 6.438 1.00 84.19 291 ARG A CA 1
ATOM 2278 C C . ARG A 1 291 ? -22.209 9.245 6.028 1.00 84.19 291 ARG A C 1
ATOM 2280 O O . ARG A 1 291 ? -22.148 9.930 5.017 1.00 84.19 291 ARG A O 1
ATOM 2287 N N . GLU A 1 292 ? -21.151 8.996 6.799 1.00 87.94 292 GLU A N 1
ATOM 2288 C CA . GLU A 1 292 ? -19.799 9.456 6.453 1.00 87.94 292 GLU A CA 1
ATOM 2289 C C . GLU A 1 292 ? -19.172 8.565 5.378 1.00 87.94 292 GLU A C 1
ATOM 2291 O O . GLU A 1 292 ? -18.397 9.051 4.562 1.00 87.94 292 GLU A O 1
ATOM 2296 N N . VAL A 1 293 ? -19.519 7.272 5.372 1.00 91.38 293 VAL A N 1
ATOM 2297 C CA . VAL A 1 293 ? -18.892 6.273 4.504 1.00 91.38 293 VAL A CA 1
ATOM 2298 C C . VAL A 1 293 ? -19.699 6.055 3.230 1.00 91.38 293 VAL A C 1
ATOM 2300 O O . VAL A 1 293 ? -20.895 5.762 3.280 1.00 91.38 293 VAL A O 1
ATOM 2303 N N . HIS A 1 294 ? -19.033 6.143 2.081 1.00 91.06 294 HIS A N 1
ATOM 2304 C CA . HIS A 1 294 ? -19.650 6.040 0.755 1.00 91.06 294 HIS A CA 1
ATOM 2305 C C . HIS A 1 294 ? -19.121 4.858 -0.066 1.00 91.06 294 HIS A C 1
ATOM 2307 O O . HIS A 1 294 ? -18.157 4.189 0.301 1.00 91.06 294 HIS A O 1
ATOM 2313 N N . GLY A 1 295 ? -19.767 4.593 -1.205 1.00 90.94 295 GLY A N 1
ATOM 2314 C CA . GLY A 1 295 ? -19.372 3.546 -2.153 1.00 90.94 295 GLY A CA 1
ATOM 2315 C C . GLY A 1 295 ? -19.479 2.129 -1.584 1.00 90.94 295 GLY A C 1
ATOM 2316 O O . GLY A 1 295 ? -20.374 1.826 -0.791 1.00 90.94 295 GLY A O 1
ATOM 2317 N N . PHE A 1 296 ? -18.541 1.269 -1.992 1.00 91.94 296 PHE A N 1
ATOM 2318 C CA . PHE A 1 296 ? -18.481 -0.147 -1.614 1.00 91.94 296 PHE A CA 1
ATOM 2319 C C . PHE A 1 296 ? -18.529 -0.383 -0.092 1.00 91.94 296 PHE A C 1
ATOM 2321 O O . PHE A 1 296 ? -19.163 -1.326 0.371 1.00 91.94 296 PHE A O 1
ATOM 2328 N N . PHE A 1 297 ? -17.920 0.504 0.700 1.00 93.56 297 PHE A N 1
ATOM 2329 C CA . PHE A 1 297 ? -17.817 0.359 2.157 1.00 93.56 297 PHE A CA 1
ATOM 2330 C C . PHE A 1 297 ? -19.001 0.959 2.934 1.00 93.56 297 PHE A C 1
ATOM 2332 O O . PHE A 1 297 ? -18.985 0.960 4.161 1.00 93.56 297 PHE A O 1
ATOM 2339 N N . SER A 1 298 ? -20.044 1.460 2.267 1.00 92.56 298 SER A N 1
ATOM 2340 C CA . SER A 1 298 ? -21.174 2.157 2.913 1.00 92.56 298 SER A CA 1
ATOM 2341 C C . SER A 1 298 ? -21.953 1.321 3.942 1.00 92.56 298 SER A C 1
ATOM 2343 O O . SER A 1 298 ? -22.555 1.871 4.866 1.00 92.56 298 SER A O 1
ATOM 2345 N N . SER A 1 299 ? -21.935 -0.010 3.826 1.00 93.00 299 SER A N 1
ATOM 2346 C CA . SER A 1 299 ? -22.547 -0.923 4.801 1.00 93.00 299 SER A CA 1
ATOM 2347 C C . SER A 1 299 ? -21.681 -1.150 6.047 1.00 93.00 299 SER A C 1
ATOM 2349 O O . SER A 1 299 ? -22.218 -1.493 7.106 1.00 93.00 299 SER A O 1
ATOM 2351 N N . LEU A 1 300 ? -20.368 -0.903 5.961 1.00 94.06 300 LEU A N 1
ATOM 2352 C CA . LEU A 1 300 ? -19.390 -1.209 7.006 1.00 94.06 300 LEU A CA 1
ATOM 2353 C C . LEU A 1 300 ? -19.711 -0.557 8.365 1.00 94.06 300 LEU A C 1
ATOM 2355 O O . LEU A 1 300 ? -19.652 -1.274 9.366 1.00 94.06 300 LEU A O 1
ATOM 2359 N N . PRO A 1 301 ? -20.125 0.728 8.456 1.00 93.44 301 PRO A N 1
ATOM 2360 C CA . PRO A 1 301 ? -20.501 1.334 9.735 1.00 93.44 301 PRO A CA 1
ATOM 2361 C C . PRO A 1 301 ? -21.580 0.552 10.484 1.00 93.44 301 PRO A C 1
ATOM 2363 O O . PRO A 1 301 ? -21.466 0.314 11.684 1.00 93.44 301 PRO A O 1
ATOM 2366 N N . ARG A 1 302 ? -22.621 0.093 9.774 1.00 92.50 302 ARG A N 1
ATOM 2367 C CA . ARG A 1 302 ? -23.719 -0.675 10.381 1.00 92.50 302 ARG A CA 1
ATOM 2368 C C . ARG A 1 302 ? -23.231 -2.033 10.880 1.00 92.50 302 ARG A C 1
ATOM 2370 O O . ARG A 1 302 ? -23.646 -2.468 11.951 1.00 92.50 302 ARG A O 1
ATOM 2377 N N . MET A 1 303 ? -22.340 -2.675 10.128 1.00 93.50 303 MET A N 1
ATOM 2378 C CA . MET A 1 303 ? -21.770 -3.974 10.487 1.00 93.50 303 MET A CA 1
ATOM 2379 C C . MET A 1 303 ? -20.856 -3.870 11.714 1.00 93.50 303 MET A C 1
ATOM 2381 O O . MET A 1 303 ? -20.994 -4.674 12.635 1.00 93.50 303 MET A O 1
ATOM 2385 N N . ILE A 1 304 ? -19.993 -2.846 11.771 1.00 92.56 304 ILE A N 1
ATOM 2386 C CA . ILE A 1 304 ? -19.140 -2.555 12.935 1.00 92.56 304 ILE A CA 1
ATOM 2387 C C . ILE A 1 304 ? -20.005 -2.296 14.173 1.00 92.56 304 ILE A C 1
ATOM 2389 O O . ILE A 1 304 ? -19.819 -2.954 15.192 1.00 92.56 304 ILE A O 1
ATOM 2393 N N . ILE A 1 305 ? -21.002 -1.409 14.080 1.00 90.81 305 ILE A N 1
ATOM 2394 C CA . ILE A 1 305 ? -21.901 -1.101 15.206 1.00 90.81 305 ILE A CA 1
ATOM 2395 C C . ILE A 1 305 ? -22.644 -2.359 15.677 1.00 90.81 305 ILE A C 1
ATOM 2397 O O . ILE A 1 305 ? -22.777 -2.581 16.879 1.00 90.81 305 ILE A O 1
ATOM 2401 N N . SER A 1 306 ? -23.113 -3.204 14.754 1.00 91.06 306 SER A N 1
ATOM 2402 C CA . SER A 1 306 ? -23.777 -4.463 15.105 1.00 91.06 306 SER A CA 1
ATOM 2403 C C . SER A 1 306 ? -22.852 -5.407 15.876 1.00 91.06 306 SER A C 1
ATOM 2405 O O . SER A 1 306 ? -23.291 -6.019 16.846 1.00 91.06 306 SER A O 1
ATOM 2407 N N . LYS A 1 307 ? -21.582 -5.530 15.472 1.00 90.38 307 LYS A N 1
ATOM 2408 C CA . LYS A 1 307 ? -20.597 -6.375 16.162 1.00 90.38 307 LYS A CA 1
ATOM 2409 C C . LYS A 1 307 ? -20.168 -5.793 17.504 1.00 90.38 307 LYS A C 1
ATOM 2411 O O . LYS A 1 307 ? -20.056 -6.551 18.461 1.00 90.38 307 LYS A O 1
ATOM 2416 N N . LEU A 1 308 ? -20.009 -4.474 17.609 1.00 87.69 308 LEU A N 1
ATOM 2417 C CA . LEU A 1 308 ? -19.711 -3.800 18.877 1.00 87.69 308 LEU A CA 1
ATOM 2418 C C . LEU A 1 308 ? -20.841 -3.987 19.898 1.00 87.69 308 LEU A C 1
ATOM 2420 O O . LEU A 1 308 ? -20.562 -4.270 21.052 1.00 87.69 308 LEU A O 1
ATOM 2424 N N . ARG A 1 309 ? -22.111 -3.922 19.475 1.00 85.75 309 ARG A N 1
ATOM 2425 C CA . ARG A 1 309 ? -23.272 -4.161 20.359 1.00 85.75 309 ARG A CA 1
ATOM 2426 C C . ARG A 1 309 ? -23.371 -5.594 20.884 1.00 85.75 309 ARG A C 1
ATOM 2428 O O . ARG A 1 309 ? -23.909 -5.803 21.963 1.00 85.75 309 ARG A O 1
ATOM 2435 N N . MET A 1 310 ? -22.937 -6.570 20.086 1.00 82.81 310 MET A N 1
ATOM 2436 C CA . MET A 1 310 ? -22.920 -7.986 20.478 1.00 82.81 310 MET A CA 1
ATOM 2437 C C . MET A 1 310 ? -21.654 -8.365 21.241 1.00 82.81 310 MET A C 1
ATOM 2439 O O . MET A 1 310 ? -21.631 -9.368 21.949 1.00 82.81 310 MET A O 1
ATOM 2443 N N . SER A 1 311 ? -20.588 -7.588 21.072 1.00 73.19 311 SER A N 1
ATOM 2444 C CA . SER A 1 311 ? -19.415 -7.697 21.920 1.00 73.19 311 SER A CA 1
ATOM 2445 C C . SER A 1 311 ? -19.840 -7.298 23.319 1.00 73.19 311 SER A C 1
ATOM 2447 O O . SER A 1 311 ? -20.623 -6.365 23.475 1.00 73.19 311 SER A O 1
ATOM 2449 N N . HIS A 1 312 ? -19.371 -8.022 24.332 1.00 60.47 312 HIS A N 1
ATOM 2450 C CA . HIS A 1 312 ? -19.624 -7.646 25.715 1.00 60.47 312 HIS A CA 1
ATOM 2451 C C . HIS A 1 312 ? -19.085 -6.225 25.935 1.00 60.47 312 HIS A C 1
ATOM 2453 O O . HIS A 1 312 ? -17.890 -6.039 26.158 1.00 60.47 312 HIS A O 1
ATOM 2459 N N . CYS A 1 313 ? -19.948 -5.214 25.804 1.00 53.25 313 CYS A N 1
ATOM 2460 C CA . CYS A 1 313 ? -19.635 -3.863 26.218 1.00 53.25 313 CYS A CA 1
ATOM 2461 C C . CYS A 1 313 ? -19.306 -3.936 27.705 1.00 53.25 313 CYS A C 1
ATOM 2463 O O . CYS A 1 313 ? -20.149 -4.318 28.510 1.00 53.25 313 CYS A O 1
ATOM 2465 N N . LEU A 1 314 ? -18.056 -3.614 28.030 1.00 51.81 314 LEU A N 1
ATOM 2466 C CA . LEU A 1 314 ? -17.667 -2.611 29.020 1.00 51.81 314 LEU A CA 1
ATOM 2467 C C . LEU A 1 314 ? -18.804 -2.119 29.936 1.00 51.81 314 LEU A C 1
ATOM 2469 O O . LEU A 1 314 ? -19.234 -0.973 29.872 1.00 51.81 314 LEU A O 1
ATOM 2473 N N . LEU A 1 315 ? -19.243 -3.009 30.814 1.00 34.62 315 LEU A N 1
ATOM 2474 C CA . LEU A 1 315 ? -19.588 -2.734 32.198 1.00 34.62 315 LEU A CA 1
ATOM 2475 C C . LEU A 1 315 ? -18.852 -3.810 32.992 1.00 34.62 315 LEU A C 1
ATOM 2477 O O . LEU A 1 315 ? -19.402 -4.859 33.315 1.00 34.62 315 LEU A O 1
ATOM 2481 N N . LEU A 1 316 ? -17.563 -3.582 33.244 1.00 35.28 316 LEU A N 1
ATOM 2482 C CA . LEU A 1 316 ? -17.026 -4.075 34.503 1.00 35.28 316 LEU A CA 1
ATOM 2483 C C . LEU A 1 316 ? -17.709 -3.211 35.560 1.00 35.28 316 LEU A C 1
ATOM 2485 O O . LEU A 1 316 ? -17.511 -1.999 35.579 1.00 35.28 316 LEU A O 1
ATOM 2489 N N . GLU A 1 317 ? -18.599 -3.828 36.333 1.00 29.61 317 GLU A N 1
ATOM 2490 C CA . GLU A 1 317 ? -19.110 -3.262 37.577 1.00 29.61 317 GLU A CA 1
ATOM 2491 C C . GLU A 1 317 ? -17.944 -2.691 38.399 1.00 29.61 317 GLU A C 1
ATOM 2493 O O . GLU A 1 317 ? -16.920 -3.360 38.570 1.00 29.61 317 GLU A O 1
ATOM 2498 N N . GLY A 1 318 ? -18.109 -1.461 38.891 1.00 32.25 318 GLY A N 1
ATOM 2499 C CA . GLY A 1 318 ? -17.155 -0.768 39.756 1.00 32.25 318 GLY A CA 1
ATOM 2500 C C . GLY A 1 318 ? -17.267 0.739 39.650 1.00 32.25 318 GLY A C 1
ATOM 2501 O O . GLY A 1 318 ? -16.372 1.330 39.010 1.00 32.25 318 GLY A O 1
#